Protein AF-0000000085140986 (afdb_homodimer)

Nearest PDB structures (foldseek):
  6hcd-assembly1_A  TM=8.328E-01  e=7.199E-10  Archaeoglobus fulgidus
  3hgm-assembly1_B  TM=7.100E-01  e=4.555E-07  Halomonas elongata
  4wy2-assembly1_A-2  TM=7.326E-01  e=7.296E-06  Proteus mirabilis HI4320
  1mjh-assembly1_B  TM=6.818E-01  e=3.365E-06  Methanocaldococcus jannaschii
  4r2j-assembly1_A-2  TM=7.025E-01  e=1.329E-04  Salmonella enterica subsp. enterica serovar Typhimurium str. LT2

Organism: Micrococcus luteus (strain ATCC 4698 / DSM 20030 / JCM 1464 / CCM 169 / CCUG 5858 / IAM 1056 / NBRC 3333 / NCIMB 9278 / NCTC 2665 / VKM Ac-2230) (NCBI:txid465515)

Radius of gyration: 28.51 Å; Cα contacts (8 Å, |Δi|>4): 558; chains: 2; bounding box: 56×103×116 Å

Foldseek 3Di:
DEEEEEAFPDLQSVQQVVVSLLVCVVVVHAYEYEQEAQADPCPDSGGDDPVRVVVVVVVVVPSPGHYYYYYYHHGDHPLVVVQVVCVVPVHQEYTYGWEQDDDPRDTDDDPSNVSNVVPHPHHYHYGYRDDPDDPPPPPSCPPVVPPVPPPDPPPPPDPPPPVPPPDDPDPPPPPVPD/DEEEEEAFPDLQSVQQVVVSLLVCVVVVHEYEYEQEAQADPCPDSGGDDPVRVVVVVVVVVPSPGHYYYYYYHHGDHSLVVVQVVCVVPVHQEYTYGWEQDDDPRDTDDDPSNVSNVVPHPHHYHYGYRDDPDDPPPPPSCPPVVPPVPPPPPPDPPDPPPPPPDPDPPDPDDPPPDD

pLDDT: mean 75.34, std 27.74, range [24.28, 98.88]

InterPro domains:
  IPR006016 UspA [PF00582] (2-128)
  IPR014729 Rossmann-like alpha/beta/alpha sandwich fold [G3DSA:3.40.50.620] (1-128)

Sequence (356 aa):
MTILVGYAPSKAADAALDTALDIARSTGERVVVVNAGPGGEHRTKSLVTEEQQRGVQSRLDASGVTAEFRQYARGRSTVEEMKDVAAELDPSIVVIGVRRRGGFGRFVMGSVSDELLQEIDQPVLCVKEYRQYGDHTPEAVSHVAETDPAAHGLPASEPMAERRRLTPVDPEDPTLERMTILVGYAPSKAADAALDTALDIARSTGERVVVVNAGPGGEHRTKSLVTEEQQRGVQSRLDASGVTAEFRQYARGRSTVEEMKDVAAELDPSIVVIGVRRRGGFGRFVMGSVSDELLQEIDQPVLCVKEYRQYGDHTPEAVSHVAETDPAAHGLPASEPMAERRRLTPVDPEDPTLER

Solvent-accessible surface area (backbone atoms only — not comparable to full-atom values): 20658 Å² total; per-residue (Å²): 108,34,38,34,33,54,40,43,77,44,68,18,21,50,41,18,51,54,51,52,51,55,49,23,67,49,62,70,27,31,39,40,37,37,26,41,28,43,28,70,98,54,59,45,89,37,55,66,48,74,69,52,46,51,53,52,50,52,51,43,68,71,62,80,45,61,60,48,83,45,78,45,63,79,60,42,51,41,59,58,51,50,49,50,51,41,67,72,63,59,34,69,33,37,30,30,42,30,41,74,46,67,95,79,70,34,41,46,77,48,74,63,60,49,51,41,61,23,66,48,77,51,29,38,33,42,21,46,34,71,71,79,66,82,85,68,65,73,76,64,82,68,71,62,73,79,68,72,72,73,67,79,70,70,76,79,75,74,80,79,77,76,76,76,76,78,77,80,84,81,82,70,84,71,70,91,67,129,109,34,34,34,32,54,39,43,78,46,68,16,21,48,42,18,49,52,49,52,51,54,49,23,66,50,62,70,27,32,38,41,35,38,27,41,28,42,28,69,97,54,58,43,88,37,56,66,48,73,67,52,45,50,54,52,49,51,52,41,69,71,63,78,45,60,60,49,83,47,76,46,62,78,60,42,52,40,56,60,51,50,47,50,50,41,67,73,63,59,34,72,34,36,30,31,43,30,42,74,45,69,97,81,71,35,41,46,77,47,74,62,60,47,49,39,60,24,66,46,77,52,28,37,32,42,21,46,33,71,71,78,63,82,85,69,65,73,76,64,84,67,71,62,73,77,70,72,70,74,67,78,71,68,77,80,76,74,81,78,77,78,75,76,75,77,75,80,80,81,85,70,87,69,80,81,72,133

Secondary structure (DSSP, 8-state):
-EEEEE--SSHHHHHHHHHHHHHHHHHT-EEEEEEE---GGG--TTSPPHHHHHHHHHHHHHTTS-EEEEEE-SS--HHHHHHHHHHHH--SEEEEEEEEETTTTEEE--HHHHHHHHH--S-EEEEEPP-SSS--------------TTS------------------------TT-/-EEEEE--SSHHHHHHHHHHHHHHHHHT-EEEEEEE---GGG--TTSPPHHHHHHHHHHHHHTTS-EEEEEE-SS--HHHHHHHHHHHH--SEEEEEEEEETTTTEEE--HHHHHHHHH--S-EEEEEPP-SSS--------------TTS---------------------------

Structure (mmCIF, N/CA/C/O backbone):
data_AF-0000000085140986-model_v1
#
loop_
_entity.id
_entity.type
_entity.pdbx_description
1 polymer 'Universal stress protein UspA-like protein'
#
loop_
_atom_site.group_PDB
_atom_site.id
_atom_site.type_symbol
_atom_site.label_atom_id
_atom_site.label_alt_id
_atom_site.label_comp_id
_atom_site.label_asym_id
_atom_site.label_entity_id
_atom_site.label_seq_id
_atom_site.pdbx_PDB_ins_code
_atom_site.Cartn_x
_atom_site.Cartn_y
_atom_site.Cartn_z
_atom_site.occupancy
_atom_site.B_iso_or_equiv
_atom_site.auth_seq_id
_atom_site.auth_comp_id
_atom_site.auth_asym_id
_atom_site.auth_atom_id
_atom_site.pdbx_PDB_model_num
ATOM 1 N N . MET A 1 1 ? -14.586 -4.281 -8.961 1 93.25 1 MET A N 1
ATOM 2 C CA . MET A 1 1 ? -13.148 -4.023 -8.922 1 93.25 1 MET A CA 1
ATOM 3 C C . MET A 1 1 ? -12.414 -5.16 -8.219 1 93.25 1 MET A C 1
ATOM 5 O O . MET A 1 1 ? -13.039 -6.07 -7.68 1 93.25 1 MET A O 1
ATOM 9 N N . THR A 1 2 ? -11.039 -5.25 -8.43 1 97.94 2 THR A N 1
ATOM 10 C CA . THR A 1 2 ? -10.266 -6.406 -7.992 1 97.94 2 THR A CA 1
ATOM 11 C C . THR A 1 2 ? -9.062 -5.973 -7.164 1 97.94 2 THR A C 1
ATOM 13 O O . THR A 1 2 ? -8.406 -4.98 -7.488 1 97.94 2 THR A O 1
ATOM 16 N N . ILE A 1 3 ? -8.797 -6.742 -6.09 1 98.56 3 ILE A N 1
ATOM 17 C CA . ILE A 1 3 ? -7.547 -6.668 -5.336 1 98.56 3 ILE A CA 1
ATOM 18 C C . ILE A 1 3 ? -6.652 -7.848 -5.707 1 98.56 3 ILE A C 1
ATOM 20 O O . ILE A 1 3 ? -7.094 -9 -5.703 1 98.56 3 ILE A O 1
ATOM 24 N N . LEU A 1 4 ? -5.398 -7.531 -6.066 1 98.88 4 LEU A N 1
ATOM 25 C CA . LEU A 1 4 ? -4.438 -8.562 -6.449 1 98.88 4 LEU A CA 1
ATOM 26 C C . LEU A 1 4 ? -3.436 -8.812 -5.328 1 98.88 4 LEU A C 1
ATOM 28 O O . LEU A 1 4 ? -2.818 -7.875 -4.82 1 98.88 4 LEU A O 1
ATOM 32 N N . VAL A 1 5 ? -3.275 -10.125 -4.969 1 98.81 5 VAL A N 1
ATOM 33 C CA . VAL A 1 5 ? -2.338 -10.492 -3.91 1 98.81 5 VAL A CA 1
ATOM 34 C C . VAL A 1 5 ? -1.217 -11.352 -4.484 1 98.81 5 VAL A C 1
ATOM 36 O O . VAL A 1 5 ? -1.478 -12.383 -5.109 1 98.81 5 VAL A O 1
ATOM 39 N N . GLY A 1 6 ? 0.077 -10.828 -4.32 1 98.12 6 GLY A N 1
ATOM 40 C CA . GLY A 1 6 ? 1.212 -11.719 -4.516 1 98.12 6 GLY A CA 1
ATOM 41 C C . GLY A 1 6 ? 1.476 -12.617 -3.324 1 98.12 6 GLY A C 1
ATOM 42 O O . GLY A 1 6 ? 1.685 -12.141 -2.209 1 98.12 6 GLY A O 1
ATOM 43 N N . TYR A 1 7 ? 1.56 -14 -3.619 1 97.31 7 TYR A N 1
ATOM 44 C CA . TYR A 1 7 ? 1.593 -14.922 -2.494 1 97.31 7 TYR A CA 1
ATOM 45 C C . TYR A 1 7 ? 2.734 -15.922 -2.641 1 97.31 7 TYR A C 1
ATOM 47 O O . TYR A 1 7 ? 2.912 -16.516 -3.705 1 97.31 7 TYR A O 1
ATOM 55 N N . ALA A 1 8 ? 3.512 -16.031 -1.609 1 94.12 8 ALA A N 1
ATOM 56 C CA . ALA A 1 8 ? 4.492 -17.094 -1.391 1 94.12 8 ALA A CA 1
ATOM 57 C C . ALA A 1 8 ? 4.246 -17.797 -0.06 1 94.12 8 ALA A C 1
ATOM 59 O O . ALA A 1 8 ? 3.484 -17.312 0.779 1 94.12 8 ALA A O 1
ATOM 60 N N . PRO A 1 9 ? 4.781 -18.984 0.069 1 93.5 9 PRO A N 1
ATOM 61 C CA . PRO A 1 9 ? 4.594 -19.672 1.35 1 93.5 9 PRO A CA 1
ATOM 62 C C . PRO A 1 9 ? 5.406 -19.047 2.48 1 93.5 9 PRO A C 1
ATOM 64 O O . PRO A 1 9 ? 6.457 -19.562 2.855 1 93.5 9 PRO A O 1
ATOM 67 N N . SER A 1 10 ? 4.961 -17.922 3.006 1 91.44 10 SER A N 1
ATOM 68 C CA . SER A 1 10 ? 5.641 -17.172 4.062 1 91.44 10 SER A CA 1
ATOM 69 C C . SER A 1 10 ? 4.641 -16.5 4.996 1 91.44 10 SER A C 1
ATOM 71 O O . SER A 1 10 ? 3.479 -16.297 4.629 1 91.44 10 SER A O 1
ATOM 73 N N . LYS A 1 11 ? 5.082 -16.172 6.191 1 92.5 11 LYS A N 1
ATOM 74 C CA . LYS A 1 11 ? 4.254 -15.453 7.156 1 92.5 11 LYS A CA 1
ATOM 75 C C . LYS A 1 11 ? 3.904 -14.055 6.652 1 92.5 11 LYS A C 1
ATOM 77 O O . LYS A 1 11 ? 2.811 -13.547 6.914 1 92.5 11 LYS A O 1
ATOM 82 N N . ALA A 1 12 ? 4.801 -13.438 5.969 1 93.88 12 ALA A N 1
ATOM 83 C CA . ALA A 1 12 ? 4.539 -12.117 5.398 1 93.88 12 ALA A CA 1
ATOM 84 C C . ALA A 1 12 ? 3.42 -12.188 4.359 1 93.88 12 ALA A C 1
ATOM 86 O O . ALA A 1 12 ? 2.551 -11.312 4.32 1 93.88 12 ALA A O 1
ATOM 87 N N . ALA A 1 13 ? 3.406 -13.227 3.545 1 95.75 13 ALA A N 1
ATOM 88 C CA . ALA A 1 13 ? 2.361 -13.398 2.539 1 95.75 13 ALA A CA 1
ATOM 89 C C . ALA A 1 13 ? 1.017 -13.703 3.193 1 95.75 13 ALA A C 1
ATOM 91 O O . ALA A 1 13 ? -0.032 -13.281 2.703 1 95.75 13 ALA A O 1
ATOM 92 N N . ASP A 1 14 ? 1.087 -14.422 4.293 1 96.19 14 ASP A N 1
ATOM 93 C CA . ASP A 1 14 ? -0.138 -14.672 5.047 1 96.19 14 ASP A CA 1
ATOM 94 C C . ASP A 1 14 ? -0.746 -13.367 5.559 1 96.19 14 ASP A C 1
ATOM 96 O O . ASP A 1 14 ? -1.956 -13.156 5.449 1 96.19 14 ASP A O 1
ATOM 100 N N . ALA A 1 15 ? 0.03 -12.508 6.082 1 96.06 15 ALA A N 1
ATOM 101 C CA . ALA A 1 15 ? -0.434 -11.211 6.551 1 96.06 15 ALA A CA 1
ATOM 102 C C . ALA A 1 15 ? -1.004 -10.383 5.402 1 96.06 15 ALA A C 1
ATOM 104 O O . ALA A 1 15 ? -2.033 -9.719 5.559 1 96.06 15 ALA A O 1
ATOM 105 N N . ALA A 1 16 ? -0.325 -10.453 4.285 1 97.75 16 ALA A N 1
ATOM 106 C CA . ALA A 1 16 ? -0.803 -9.742 3.105 1 97.75 16 ALA A CA 1
ATOM 107 C C . ALA A 1 16 ? -2.182 -10.242 2.682 1 97.75 16 ALA A C 1
ATOM 109 O O . ALA A 1 16 ? -3.072 -9.438 2.383 1 97.75 16 ALA A O 1
ATOM 110 N N . LEU A 1 17 ? -2.32 -11.523 2.688 1 98.19 17 LEU A N 1
ATOM 111 C CA . LEU A 1 17 ? -3.604 -12.102 2.307 1 98.19 17 LEU A CA 1
ATOM 112 C C . LEU A 1 17 ? -4.699 -11.672 3.277 1 98.19 17 LEU A C 1
ATOM 114 O O . LEU A 1 17 ? -5.777 -11.25 2.855 1 98.19 17 LEU A O 1
ATOM 118 N N . ASP A 1 18 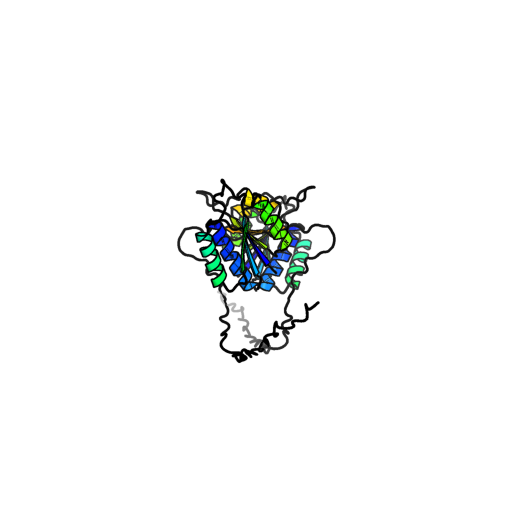? -4.453 -11.727 4.516 1 96.94 18 ASP A N 1
ATOM 119 C CA . ASP A 1 18 ? -5.434 -11.328 5.52 1 96.94 18 ASP A CA 1
ATOM 120 C C . ASP A 1 18 ? -5.832 -9.859 5.348 1 96.94 18 ASP A C 1
ATOM 122 O O . ASP A 1 18 ? -7.016 -9.523 5.395 1 96.94 18 ASP A O 1
ATOM 126 N N . THR A 1 19 ? -4.898 -9.062 5.113 1 96.94 19 THR A N 1
ATOM 127 C CA . THR A 1 19 ? -5.145 -7.637 4.922 1 96.94 19 THR A CA 1
ATOM 128 C C . THR A 1 19 ? -5.977 -7.395 3.668 1 96.94 19 THR A C 1
ATOM 130 O O . THR A 1 19 ? -6.926 -6.609 3.688 1 96.94 19 THR A O 1
ATOM 133 N N . ALA A 1 20 ? -5.629 -8.086 2.607 1 98.12 20 ALA A N 1
ATOM 134 C CA . ALA A 1 20 ? -6.375 -7.953 1.36 1 98.12 20 ALA A CA 1
ATOM 135 C C . ALA A 1 20 ? -7.836 -8.359 1.549 1 98.12 20 ALA A C 1
ATOM 137 O O . ALA A 1 20 ? -8.742 -7.691 1.055 1 98.12 20 ALA A O 1
ATOM 138 N N . LEU A 1 21 ? -8.055 -9.383 2.273 1 97.56 21 LEU A N 1
ATOM 139 C CA . LEU A 1 21 ? -9.414 -9.867 2.516 1 97.56 21 LEU A CA 1
ATOM 140 C C . LEU A 1 21 ? -10.195 -8.875 3.373 1 97.56 21 LEU A C 1
ATOM 142 O O . LEU A 1 21 ? -11.383 -8.648 3.137 1 97.56 21 LEU A O 1
ATOM 146 N N . ASP A 1 22 ? -9.602 -8.281 4.316 1 94.75 22 ASP A N 1
ATOM 147 C CA . ASP A 1 22 ? -10.25 -7.273 5.148 1 94.75 22 ASP A CA 1
ATOM 148 C C . ASP A 1 22 ? -10.664 -6.062 4.32 1 94.75 22 ASP A C 1
ATOM 150 O O . ASP A 1 22 ? -11.789 -5.566 4.457 1 94.75 22 ASP A O 1
ATOM 154 N N . ILE A 1 23 ? -9.781 -5.676 3.496 1 94.94 23 ILE A N 1
ATOM 155 C CA . ILE A 1 23 ? -10.086 -4.539 2.633 1 94.94 23 ILE A CA 1
ATOM 156 C C . ILE A 1 23 ? -11.234 -4.902 1.694 1 94.94 23 ILE A C 1
ATOM 158 O O . ILE A 1 23 ? -12.188 -4.133 1.54 1 94.94 23 ILE A O 1
ATOM 162 N N . ALA A 1 24 ? -11.156 -6.051 1.156 1 96.81 24 ALA A N 1
ATOM 163 C CA . ALA A 1 24 ? -12.164 -6.492 0.203 1 96.81 24 ALA A CA 1
ATOM 164 C C . ALA A 1 24 ? -13.547 -6.555 0.855 1 96.81 24 ALA A C 1
ATOM 166 O O . ALA A 1 24 ? -14.555 -6.211 0.231 1 96.81 24 ALA A O 1
ATOM 167 N N . ARG A 1 25 ? -13.57 -6.969 2.049 1 95.44 25 ARG A N 1
ATOM 168 C CA . ARG A 1 25 ? -14.844 -7.027 2.768 1 95.44 25 ARG A CA 1
ATOM 169 C C . ARG A 1 25 ? -15.453 -5.637 2.912 1 95.44 25 ARG A C 1
ATOM 171 O O . ARG A 1 25 ? -16.672 -5.477 2.801 1 95.44 25 ARG A O 1
ATOM 178 N N . SER A 1 26 ? -14.656 -4.688 3.113 1 92 26 SER A N 1
ATOM 179 C CA . SER A 1 26 ? -15.125 -3.322 3.316 1 92 26 SER A CA 1
ATOM 180 C C . SER A 1 26 ? -15.469 -2.652 1.991 1 92 26 SER A C 1
ATOM 182 O O . SER A 1 26 ? -16.375 -1.827 1.927 1 92 26 SER A O 1
ATOM 184 N N . THR A 1 27 ? -14.758 -3.062 0.937 1 93.44 27 THR A N 1
ATOM 185 C CA . THR A 1 27 ? -14.914 -2.354 -0.328 1 93.44 27 THR A CA 1
ATOM 186 C C . THR A 1 27 ? -15.852 -3.117 -1.262 1 93.44 27 THR A C 1
ATOM 188 O O . THR A 1 27 ? -16.312 -2.572 -2.264 1 93.44 27 THR A O 1
ATOM 191 N N . GLY A 1 28 ? -16.062 -4.383 -1.033 1 94.81 28 GLY A N 1
ATOM 192 C CA . GLY A 1 28 ? -16.875 -5.227 -1.895 1 94.81 28 GLY A CA 1
ATOM 193 C C . GLY A 1 28 ? -16.125 -5.715 -3.123 1 94.81 28 GLY A C 1
ATOM 194 O O . GLY A 1 28 ? -16.75 -6.164 -4.09 1 94.81 28 GLY A O 1
ATOM 195 N N . GLU A 1 29 ? -14.852 -5.633 -3.078 1 97.06 29 GLU A N 1
ATOM 196 C CA . GLU A 1 29 ? -14.039 -6.02 -4.227 1 97.06 29 GLU A CA 1
ATOM 197 C C . GLU A 1 29 ? -13.719 -7.512 -4.195 1 97.06 29 GLU A C 1
ATOM 199 O O . GLU A 1 29 ? -13.766 -8.141 -3.137 1 97.06 29 GLU A O 1
ATOM 204 N N . ARG A 1 30 ? -13.469 -8.055 -5.328 1 98.38 30 ARG A N 1
ATOM 205 C CA . ARG A 1 30 ? -12.984 -9.43 -5.398 1 98.38 30 ARG A CA 1
ATOM 206 C C . ARG A 1 30 ? -11.477 -9.5 -5.172 1 98.38 30 ARG A C 1
ATOM 208 O O . ARG A 1 30 ? -10.773 -8.5 -5.348 1 98.38 30 ARG A O 1
ATOM 215 N N . VAL A 1 31 ? -11.031 -10.75 -4.805 1 98.75 31 VAL A N 1
ATOM 216 C CA . VAL A 1 31 ? -9.609 -10.938 -4.527 1 98.75 31 VAL A CA 1
ATOM 217 C C . VAL A 1 31 ? -9.039 -12.023 -5.434 1 98.75 31 VAL A C 1
ATOM 219 O O . VAL A 1 31 ? -9.633 -13.102 -5.566 1 98.75 31 VAL A O 1
ATOM 222 N N . VAL A 1 32 ? -7.934 -11.742 -6.086 1 98.88 32 VAL A N 1
ATOM 223 C CA . VAL A 1 32 ? -7.18 -12.742 -6.84 1 98.88 32 VAL A CA 1
ATOM 224 C C . VAL A 1 32 ? -5.809 -12.945 -6.195 1 98.88 32 VAL A C 1
ATOM 226 O O . VAL A 1 32 ? -5.031 -12 -6.059 1 98.88 32 VAL A O 1
ATOM 229 N N . VAL A 1 33 ? -5.57 -14.18 -5.82 1 98.81 33 VAL A N 1
ATOM 230 C CA . VAL A 1 33 ? -4.305 -14.57 -5.207 1 98.81 33 VAL A CA 1
ATOM 231 C C . VAL A 1 33 ? -3.424 -15.266 -6.238 1 98.81 33 VAL A C 1
ATOM 233 O O . VAL A 1 33 ? -3.832 -16.266 -6.84 1 98.81 33 VAL A O 1
ATOM 236 N N . VAL A 1 34 ? -2.172 -14.734 -6.398 1 98.44 34 VAL A N 1
ATOM 237 C CA . VAL A 1 34 ? -1.285 -15.289 -7.418 1 98.44 34 VAL A CA 1
ATOM 238 C C . VAL A 1 34 ? -0.016 -15.828 -6.758 1 98.44 34 VAL A C 1
ATOM 240 O O . VAL A 1 34 ? 0.633 -15.125 -5.98 1 98.44 34 VAL A O 1
ATOM 243 N N . ASN A 1 35 ? 0.292 -17.047 -6.992 1 97.56 35 ASN A N 1
ATOM 244 C CA . ASN A 1 35 ? 1.574 -17.688 -6.719 1 97.56 35 ASN A CA 1
ATOM 245 C C . ASN A 1 35 ? 2.312 -18.031 -8.008 1 97.56 35 ASN A C 1
ATOM 247 O O . ASN A 1 35 ? 1.808 -18.797 -8.828 1 97.56 35 ASN A O 1
ATOM 251 N N . ALA A 1 36 ? 3.531 -17.344 -8.133 1 95 36 ALA A N 1
ATOM 252 C CA . ALA A 1 36 ? 4.246 -17.516 -9.398 1 95 36 ALA A CA 1
ATOM 253 C C . ALA A 1 36 ? 5.742 -17.719 -9.156 1 95 36 ALA A C 1
ATOM 255 O O . ALA A 1 36 ? 6.301 -17.141 -8.219 1 95 36 ALA A O 1
ATOM 256 N N . GLY A 1 37 ? 6.418 -18.516 -10.055 1 88.31 37 GLY A N 1
ATOM 257 C CA . GLY A 1 37 ? 7.848 -18.781 -10.062 1 88.31 37 GLY A CA 1
ATOM 258 C C . GLY A 1 37 ? 8.305 -19.594 -11.258 1 88.31 37 GLY A C 1
ATOM 259 O O . GLY A 1 37 ? 7.477 -20.078 -12.039 1 88.31 37 GLY A O 1
ATOM 260 N N . PRO A 1 38 ? 9.664 -19.562 -11.648 1 79.5 38 PRO A N 1
ATOM 261 C CA . PRO A 1 38 ? 10.195 -20.234 -12.836 1 79.5 38 PRO A CA 1
ATOM 262 C C . PRO A 1 38 ? 9.867 -21.734 -12.867 1 79.5 38 PRO A C 1
ATOM 264 O O . PRO A 1 38 ? 9.867 -22.344 -13.938 1 79.5 38 PRO A O 1
ATOM 267 N N . GLY A 1 39 ? 9.312 -22.312 -12.016 1 68.75 39 GLY A N 1
ATOM 268 C CA . GLY A 1 39 ? 9.008 -23.734 -12.031 1 68.75 39 GLY A CA 1
ATOM 269 C C . GLY A 1 39 ? 10.242 -24.609 -12.164 1 68.75 39 GLY A C 1
ATOM 270 O O . GLY A 1 39 ? 11.367 -24.141 -12 1 68.75 39 GLY A O 1
ATOM 271 N N . GLY A 1 40 ? 10.055 -26.031 -12.484 1 63.84 40 GLY A N 1
ATOM 272 C CA . GLY A 1 40 ? 11.078 -27.031 -12.75 1 63.84 40 GLY A CA 1
ATOM 273 C C . GLY A 1 40 ? 11.781 -27.516 -11.5 1 63.84 40 GLY A C 1
ATOM 274 O O . GLY A 1 40 ? 11.211 -27.5 -10.406 1 63.84 40 GLY A O 1
ATOM 275 N N . GLU A 1 41 ? 13.008 -28.078 -11.938 1 57.84 41 GLU A N 1
ATOM 276 C CA . GLU A 1 41 ? 13.836 -28.656 -10.891 1 57.84 41 GLU A CA 1
ATOM 277 C C . GLU A 1 41 ? 14.133 -27.641 -9.789 1 57.84 41 GLU A C 1
ATOM 279 O O . GLU A 1 41 ? 14.484 -28.016 -8.672 1 57.84 41 GLU A O 1
ATOM 284 N N . HIS A 1 42 ? 13.914 -26.5 -10.203 1 54.75 42 HIS A N 1
ATOM 285 C CA . HIS A 1 42 ? 14.141 -25.422 -9.242 1 54.75 42 HIS A CA 1
ATOM 286 C C . HIS A 1 42 ? 12.844 -24.984 -8.586 1 54.75 42 HIS A C 1
ATOM 288 O O . HIS A 1 42 ? 12.57 -23.797 -8.461 1 54.75 42 HIS A O 1
ATOM 294 N N . ARG A 1 43 ? 11.867 -25.844 -8.672 1 56.94 43 ARG A N 1
ATOM 295 C CA . ARG A 1 43 ? 10.727 -25.516 -7.824 1 56.94 43 ARG A CA 1
ATOM 296 C C . ARG A 1 43 ? 11.18 -24.766 -6.574 1 56.94 43 ARG A C 1
ATOM 298 O O . ARG A 1 43 ? 11.836 -25.344 -5.703 1 56.94 43 ARG A O 1
ATOM 305 N N . THR A 1 44 ? 11.344 -23.516 -6.816 1 61.38 44 THR A N 1
ATOM 306 C CA . THR A 1 44 ? 11.875 -22.594 -5.82 1 61.38 44 THR A CA 1
ATOM 307 C C . THR A 1 44 ? 10.953 -22.5 -4.609 1 61.38 44 THR A C 1
ATOM 309 O O . THR A 1 44 ? 9.797 -22.922 -4.672 1 61.38 44 THR A O 1
ATOM 312 N N . LYS A 1 45 ? 11.555 -22.391 -3.486 1 73.44 45 LYS A N 1
ATOM 313 C CA . LYS A 1 45 ? 10.953 -22.109 -2.186 1 73.44 45 LYS A CA 1
ATOM 314 C C . LYS A 1 45 ? 9.828 -21.078 -2.307 1 73.44 45 LYS A C 1
ATOM 316 O O . LYS A 1 45 ? 9.102 -20.844 -1.346 1 73.44 45 LYS A O 1
ATOM 321 N N . SER A 1 46 ? 9.547 -20.844 -3.662 1 82.88 46 SER A N 1
ATOM 322 C CA . SER A 1 46 ? 8.57 -19.766 -3.836 1 82.88 46 SER A CA 1
ATOM 323 C C . SER A 1 46 ? 7.207 -20.312 -4.238 1 82.88 46 SER A C 1
ATOM 325 O O . SER A 1 46 ? 6.195 -19.625 -4.145 1 82.88 46 SER A O 1
ATOM 327 N N . LEU A 1 47 ? 7.141 -21.594 -4.668 1 90.69 47 LEU A N 1
ATOM 328 C CA . LEU A 1 47 ? 5.863 -22.156 -5.098 1 90.69 47 LEU A CA 1
ATOM 329 C C . LEU A 1 47 ? 5.172 -22.875 -3.945 1 90.69 47 LEU A C 1
ATOM 331 O O . LEU A 1 47 ? 5.82 -23.609 -3.188 1 90.69 47 LEU A O 1
ATOM 335 N N . VAL A 1 48 ? 3.881 -22.688 -3.963 1 92.94 48 VAL A N 1
ATOM 336 C CA . VAL A 1 48 ? 3.078 -23.328 -2.934 1 92.94 48 VAL A CA 1
ATOM 337 C C . VAL A 1 48 ? 2.859 -24.797 -3.301 1 92.94 48 VAL A C 1
ATOM 339 O O . VAL A 1 48 ? 2.641 -25.125 -4.469 1 92.94 48 VAL A O 1
ATOM 342 N N . THR A 1 49 ? 2.904 -25.688 -2.277 1 92.38 49 THR A N 1
ATOM 343 C CA . THR A 1 49 ? 2.561 -27.094 -2.463 1 92.38 49 THR A CA 1
ATOM 344 C C . THR A 1 49 ? 1.047 -27.281 -2.553 1 92.38 49 THR A C 1
ATOM 346 O O . THR A 1 49 ? 0.289 -26.344 -2.275 1 92.38 49 THR A O 1
ATOM 349 N N . GLU A 1 50 ? 0.712 -28.531 -2.939 1 92.94 50 GLU A N 1
ATOM 350 C CA . GLU A 1 50 ? -0.715 -28.828 -2.99 1 92.94 50 GLU A CA 1
ATOM 351 C C . GLU A 1 50 ? -1.367 -28.641 -1.623 1 92.94 50 GLU A C 1
ATOM 353 O O . GLU A 1 50 ? -2.482 -28.125 -1.525 1 92.94 50 GLU A O 1
ATOM 358 N N . GLU A 1 51 ? -0.661 -29.078 -0.619 1 94.31 51 GLU A N 1
ATOM 359 C CA . GLU A 1 51 ? -1.171 -28.938 0.742 1 94.31 51 GLU A CA 1
ATOM 360 C C . GLU A 1 51 ? -1.304 -27.469 1.133 1 94.31 51 GLU A C 1
ATOM 362 O O . GLU A 1 51 ? -2.309 -27.062 1.722 1 94.31 51 GLU A O 1
ATOM 367 N N . GLN A 1 52 ? -0.365 -26.734 0.795 1 94.69 52 GLN A N 1
ATOM 368 C CA . GLN A 1 52 ? -0.393 -25.312 1.092 1 94.69 52 GLN A CA 1
ATOM 369 C C . GLN A 1 52 ? -1.496 -24.609 0.306 1 94.69 52 GLN A C 1
ATOM 371 O O . GLN A 1 52 ? -2.164 -23.719 0.829 1 94.69 52 GLN A O 1
ATOM 376 N N . GLN A 1 53 ? -1.655 -25.031 -0.898 1 96.12 53 GLN A N 1
ATOM 377 C CA . GLN A 1 53 ? -2.717 -24.453 -1.722 1 96.12 53 GLN A CA 1
ATOM 378 C C . GLN A 1 53 ? -4.09 -24.719 -1.112 1 96.12 53 GLN A C 1
ATOM 380 O O . GLN A 1 53 ? -4.957 -23.844 -1.105 1 96.12 53 GLN A O 1
ATOM 385 N N . ARG A 1 54 ? -4.273 -25.922 -0.611 1 96.38 54 ARG A N 1
ATOM 386 C CA . ARG A 1 54 ? -5.535 -26.266 0.036 1 96.38 54 ARG A CA 1
ATOM 387 C C . ARG A 1 54 ? -5.785 -25.391 1.254 1 96.38 54 ARG A C 1
ATOM 389 O O . ARG A 1 54 ? -6.918 -24.969 1.504 1 96.38 54 ARG A O 1
ATOM 396 N N . GLY A 1 55 ? -4.727 -25.109 1.98 1 96.56 55 GLY A N 1
ATOM 397 C CA . GLY A 1 55 ? -4.832 -24.203 3.115 1 96.56 55 GLY A CA 1
ATOM 398 C C . GLY A 1 55 ? -5.25 -22.812 2.723 1 96.56 55 GLY A C 1
ATOM 399 O O . GLY A 1 55 ? -6.129 -22.219 3.355 1 96.56 55 GLY A O 1
ATOM 400 N N . VAL A 1 56 ? -4.707 -22.281 1.667 1 97.44 56 VAL A N 1
ATOM 401 C CA . VAL A 1 56 ? -5.059 -20.953 1.164 1 97.44 56 VAL A CA 1
ATOM 402 C C . VAL A 1 56 ? -6.5 -20.953 0.667 1 97.44 56 VAL A C 1
ATOM 404 O O . VAL A 1 56 ? -7.27 -20.047 0.977 1 97.44 56 VAL A O 1
ATOM 407 N N . GLN A 1 57 ? -6.859 -22 -0.059 1 97.19 57 GLN A N 1
ATOM 408 C CA . GLN A 1 57 ? -8.219 -22.109 -0.585 1 97.19 57 GLN A CA 1
ATOM 409 C C . GLN A 1 57 ? -9.242 -22.141 0.544 1 97.19 57 GLN A C 1
ATOM 411 O O . GLN A 1 57 ? -10.305 -21.516 0.447 1 97.19 57 GLN A O 1
ATOM 416 N N . SER A 1 58 ? -8.953 -22.844 1.551 1 96.94 58 SER A N 1
ATOM 417 C CA . SER A 1 58 ? -9.852 -22.906 2.703 1 96.94 58 SER A CA 1
ATOM 418 C C . SER A 1 58 ? -10.055 -21.531 3.322 1 96.94 58 SER A C 1
ATOM 420 O O . SER A 1 58 ? -11.172 -21.172 3.697 1 96.94 58 SER A O 1
ATOM 422 N N . ARG A 1 59 ? -9.047 -20.766 3.422 1 96.31 59 ARG A N 1
ATOM 423 C CA . ARG A 1 59 ? -9.117 -19.391 3.934 1 96.31 59 ARG A CA 1
ATOM 424 C C . ARG A 1 59 ? -9.984 -18.516 3.039 1 96.31 59 ARG A C 1
ATOM 426 O O . ARG A 1 59 ? -10.797 -17.734 3.533 1 96.31 59 ARG A O 1
ATOM 433 N N . LEU A 1 60 ? -9.789 -18.656 1.775 1 97.88 60 LEU A N 1
ATOM 434 C CA . LEU A 1 60 ? -10.57 -17.875 0.818 1 97.88 60 LEU A CA 1
ATOM 435 C C . LEU A 1 60 ? -12.047 -18.234 0.912 1 97.88 60 LEU A C 1
ATOM 437 O O . LEU A 1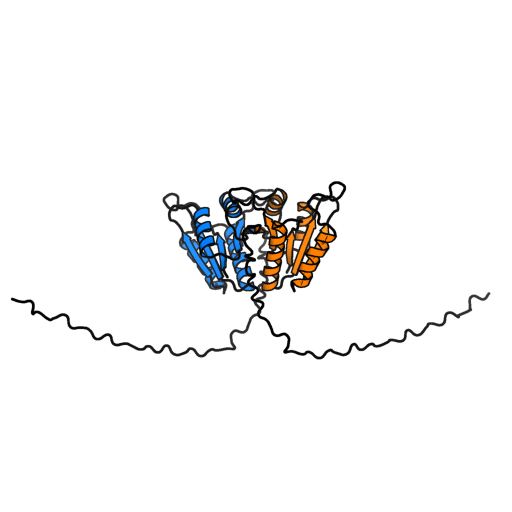 60 ? -12.906 -17.344 0.951 1 97.88 60 LEU A O 1
ATOM 441 N N . ASP A 1 61 ? -12.352 -19.516 1.056 1 96.56 61 ASP A N 1
ATOM 442 C CA . ASP A 1 61 ? -13.727 -20 1.126 1 96.56 61 ASP A CA 1
ATOM 443 C C . ASP A 1 61 ? -14.414 -19.516 2.4 1 96.56 61 ASP A C 1
ATOM 445 O O . ASP A 1 61 ? -15.609 -19.203 2.389 1 96.56 61 ASP A O 1
ATOM 449 N N . ALA A 1 62 ? -13.68 -19.344 3.408 1 96.62 62 ALA A N 1
ATOM 450 C CA . ALA A 1 62 ? -14.219 -18.969 4.715 1 96.62 62 ALA A CA 1
ATOM 451 C C . ALA A 1 62 ? -14.352 -17.453 4.844 1 96.62 62 ALA A C 1
ATOM 453 O O . ALA A 1 62 ? -15 -16.969 5.77 1 96.62 62 ALA A O 1
ATOM 454 N N . SER A 1 63 ? -13.867 -16.688 3.906 1 95.81 63 SER A N 1
ATOM 455 C CA . SER A 1 63 ? -13.719 -15.242 4.07 1 95.81 63 SER A CA 1
ATOM 456 C C . SER A 1 63 ? -15.016 -14.508 3.738 1 95.81 63 SER A C 1
ATOM 458 O O . SER A 1 63 ? -15.203 -13.359 4.125 1 95.81 63 SER A O 1
ATOM 460 N N . GLY A 1 64 ? -15.875 -15.094 2.943 1 95.94 64 GLY A N 1
ATOM 461 C CA . GLY A 1 64 ? -17.062 -14.414 2.451 1 95.94 64 GLY A CA 1
ATOM 462 C C . GLY A 1 64 ? -16.781 -13.469 1.298 1 95.94 64 GLY A C 1
ATOM 463 O O . GLY A 1 64 ? -17.672 -12.75 0.844 1 95.94 64 GLY A O 1
ATOM 464 N N . VAL A 1 65 ? -15.602 -13.422 0.854 1 97.44 65 VAL A N 1
ATOM 465 C CA . VAL A 1 65 ? -15.172 -12.586 -0.262 1 97.44 65 VAL A CA 1
ATOM 466 C C . VAL A 1 65 ? -15.094 -13.43 -1.535 1 97.44 65 VAL A C 1
ATOM 468 O O . VAL A 1 65 ? -14.648 -14.578 -1.503 1 97.44 65 VAL A O 1
ATOM 471 N N . THR A 1 66 ? -15.633 -12.867 -2.629 1 98.25 66 THR A N 1
ATOM 472 C CA . THR A 1 66 ? -15.359 -13.516 -3.904 1 98.25 66 THR A CA 1
ATOM 473 C C . THR A 1 66 ? -13.859 -13.531 -4.195 1 98.25 66 THR A C 1
ATOM 475 O O . THR A 1 66 ? -13.25 -12.469 -4.359 1 98.25 66 THR A O 1
ATOM 478 N N . ALA A 1 67 ? -13.312 -14.766 -4.203 1 98.5 67 ALA A N 1
ATOM 479 C CA . ALA A 1 67 ? -11.859 -14.844 -4.332 1 98.5 67 ALA A CA 1
ATOM 480 C C . ALA A 1 67 ? -11.445 -16.031 -5.199 1 98.5 67 ALA A C 1
ATOM 482 O O . ALA A 1 67 ? -12.195 -17 -5.34 1 98.5 67 ALA A O 1
ATOM 483 N N . GLU A 1 68 ? -10.281 -15.93 -5.793 1 97.81 68 GLU A N 1
ATOM 484 C CA . GLU A 1 68 ? -9.703 -17.016 -6.582 1 97.81 68 GLU A CA 1
ATOM 485 C C . GLU A 1 68 ? -8.195 -17.094 -6.375 1 97.81 68 GLU A C 1
ATOM 487 O O . GLU A 1 68 ? -7.547 -16.109 -6.043 1 97.81 68 GLU A O 1
ATOM 492 N N . PHE A 1 69 ? -7.73 -18.391 -6.523 1 98.19 69 PHE A N 1
ATOM 493 C CA . PHE A 1 69 ? -6.301 -18.672 -6.449 1 98.19 69 PHE A CA 1
ATOM 494 C C . PHE A 1 69 ? -5.766 -19.125 -7.809 1 98.19 69 PHE A C 1
ATOM 496 O O . PHE A 1 69 ? -6.344 -20 -8.453 1 98.19 69 PHE A O 1
ATOM 503 N N . ARG A 1 70 ? -4.621 -18.391 -8.227 1 97.69 70 ARG A N 1
ATOM 504 C CA . ARG A 1 70 ? -3.936 -18.75 -9.469 1 97.69 70 ARG A CA 1
ATOM 505 C C . ARG A 1 70 ? -2.471 -19.078 -9.203 1 97.69 70 ARG A C 1
ATOM 507 O O . ARG A 1 70 ? -1.768 -18.328 -8.523 1 97.69 70 ARG A O 1
ATOM 514 N N . GLN A 1 71 ? -2.031 -20.234 -9.75 1 96.12 71 GLN A N 1
ATOM 515 C CA . GLN A 1 71 ? -0.613 -20.578 -9.68 1 96.12 71 GLN A CA 1
ATOM 516 C C . GLN A 1 71 ? 0.003 -20.641 -11.078 1 96.12 71 GLN A C 1
ATOM 518 O O . GLN A 1 71 ? -0.565 -21.25 -11.984 1 96.12 71 GLN A O 1
ATOM 523 N N . TYR A 1 72 ? 1.178 -20.016 -11.234 1 94 72 TYR A N 1
ATOM 524 C CA . TYR A 1 72 ? 1.929 -20.031 -12.484 1 94 72 TYR A CA 1
ATOM 525 C C . TYR A 1 72 ? 3.326 -20.594 -12.273 1 94 72 TYR A C 1
ATOM 527 O O . TYR A 1 72 ? 4.137 -20.016 -11.547 1 94 72 TYR A O 1
ATOM 535 N N . ALA A 1 73 ? 3.578 -21.719 -12.891 1 90 73 ALA A N 1
ATOM 536 C CA . ALA A 1 73 ? 4.887 -22.375 -12.883 1 90 73 ALA A CA 1
ATOM 537 C C . ALA A 1 73 ? 5.336 -22.719 -14.297 1 90 73 ALA A C 1
ATOM 539 O O . ALA A 1 73 ? 5.527 -23.891 -14.625 1 90 73 ALA A O 1
ATOM 540 N N . ARG A 1 74 ? 5.539 -21.734 -15.086 1 87.25 74 ARG A N 1
ATOM 541 C CA . ARG A 1 74 ? 5.77 -21.984 -16.516 1 87.25 74 ARG A CA 1
ATOM 542 C C . ARG A 1 74 ? 7.086 -21.375 -16.969 1 87.25 74 ARG A C 1
ATOM 544 O O . ARG A 1 74 ? 7.195 -20.891 -18.094 1 87.25 74 ARG A O 1
ATOM 551 N N . GLY A 1 75 ? 8.039 -21.25 -16.109 1 87.19 75 GLY A N 1
ATOM 552 C CA . GLY A 1 75 ? 9.398 -20.875 -16.469 1 87.19 75 GLY A CA 1
ATOM 553 C C . GLY A 1 75 ? 9.625 -19.375 -16.453 1 87.19 75 GLY A C 1
ATOM 554 O O . GLY A 1 75 ? 10.734 -18.906 -16.719 1 87.19 75 GLY A O 1
ATOM 555 N N . ARG A 1 76 ? 8.633 -18.562 -16.094 1 90.06 76 ARG A N 1
ATOM 556 C CA . ARG A 1 76 ? 8.766 -17.125 -16.016 1 90.06 76 ARG A CA 1
ATOM 557 C C . ARG A 1 76 ? 9.016 -16.656 -14.586 1 90.06 76 ARG A C 1
ATOM 559 O O . ARG A 1 76 ? 8.734 -17.391 -13.641 1 90.06 76 ARG A O 1
ATOM 566 N N . SER A 1 77 ? 9.633 -15.422 -14.516 1 90.94 77 SER A N 1
ATOM 567 C CA . SER A 1 77 ? 9.883 -14.883 -13.18 1 90.94 77 SER A CA 1
ATOM 568 C C . SER A 1 77 ? 8.586 -14.477 -12.492 1 90.94 77 SER A C 1
ATOM 570 O O . SER A 1 77 ? 7.57 -14.258 -13.148 1 90.94 77 SER A O 1
ATOM 572 N N . THR A 1 78 ? 8.641 -14.391 -11.234 1 93.69 78 THR A N 1
ATOM 573 C CA . THR A 1 78 ? 7.508 -13.922 -10.438 1 93.69 78 THR A CA 1
ATOM 574 C C . THR A 1 78 ? 7.055 -12.539 -10.891 1 93.69 78 THR A C 1
ATOM 576 O O . THR A 1 78 ? 5.859 -12.297 -11.062 1 93.69 78 THR A O 1
ATOM 579 N N . VAL A 1 79 ? 7.973 -11.672 -11.156 1 94.56 79 VAL A N 1
ATOM 580 C CA . VAL A 1 79 ? 7.672 -10.289 -11.508 1 94.56 79 VAL A CA 1
ATOM 581 C C . VAL A 1 79 ? 6.98 -10.242 -12.867 1 94.56 79 VAL A C 1
ATOM 583 O O . VAL A 1 79 ? 5.98 -9.539 -13.039 1 94.56 79 VAL A O 1
ATOM 586 N N . GLU A 1 80 ? 7.473 -11.031 -13.773 1 95.38 80 GLU A N 1
ATOM 587 C CA . GLU A 1 80 ? 6.867 -11.07 -15.102 1 95.38 80 GLU A CA 1
ATOM 588 C C . GLU A 1 80 ? 5.426 -11.562 -15.039 1 95.38 80 GLU A C 1
ATOM 590 O O . GLU A 1 80 ? 4.531 -10.977 -15.648 1 95.38 80 GLU A O 1
ATOM 595 N N . GLU A 1 81 ? 5.219 -12.57 -14.281 1 96.25 81 GLU A N 1
ATOM 596 C CA . GLU A 1 81 ? 3.875 -13.125 -14.156 1 96.25 81 GLU A CA 1
ATOM 597 C C . GLU A 1 81 ? 2.934 -12.141 -13.469 1 96.25 81 GLU A C 1
ATOM 599 O O . GLU A 1 81 ? 1.806 -11.938 -13.914 1 96.25 81 GLU A O 1
ATOM 604 N N . MET A 1 82 ? 3.4 -11.484 -12.461 1 97.06 82 MET A N 1
ATOM 605 C CA . MET A 1 82 ? 2.588 -10.523 -11.719 1 97.06 82 MET A CA 1
ATOM 606 C C . MET A 1 82 ? 2.244 -9.312 -12.586 1 97.06 82 MET A C 1
ATOM 608 O O . MET A 1 82 ? 1.122 -8.812 -12.539 1 97.06 82 MET A O 1
ATOM 612 N N . LYS A 1 83 ? 3.18 -8.898 -13.344 1 96.19 83 LYS A N 1
ATOM 613 C CA . LYS A 1 83 ? 2.924 -7.785 -14.258 1 96.19 83 LYS A CA 1
ATOM 614 C C . LYS A 1 83 ? 1.834 -8.141 -15.266 1 96.19 83 LYS A C 1
ATOM 616 O O . LYS A 1 83 ? 0.953 -7.32 -15.539 1 96.19 83 LYS A O 1
ATOM 621 N N . ASP A 1 84 ? 1.928 -9.336 -15.758 1 97.19 84 ASP A N 1
ATOM 622 C CA . ASP A 1 84 ? 0.942 -9.773 -16.734 1 97.19 84 ASP A CA 1
ATOM 623 C C . ASP A 1 84 ? -0.45 -9.859 -16.125 1 97.19 84 ASP A C 1
ATOM 625 O O . ASP A 1 84 ? -1.432 -9.422 -16.719 1 97.19 84 ASP A O 1
ATOM 629 N N . VAL A 1 85 ? -0.53 -10.398 -14.93 1 97.94 85 VAL A N 1
ATOM 630 C CA . VAL A 1 85 ? -1.818 -10.531 -14.258 1 97.94 85 VAL A CA 1
ATOM 631 C C . VAL A 1 85 ? -2.365 -9.148 -13.906 1 97.94 85 VAL A C 1
ATOM 633 O O . VAL A 1 85 ? -3.562 -8.891 -14.062 1 97.94 85 VAL A O 1
ATOM 636 N N . ALA A 1 86 ? -1.521 -8.242 -13.5 1 97.38 86 ALA A N 1
ATOM 637 C CA . ALA A 1 86 ? -1.939 -6.883 -13.18 1 97.38 86 ALA A CA 1
ATOM 638 C C . ALA A 1 86 ? -2.463 -6.164 -14.422 1 97.38 86 ALA A C 1
ATOM 640 O O . ALA A 1 86 ? -3.453 -5.43 -14.352 1 97.38 86 ALA A O 1
ATOM 641 N N . ALA A 1 87 ? -1.788 -6.414 -15.508 1 95.88 87 ALA A N 1
ATOM 642 C CA . ALA A 1 87 ? -2.229 -5.809 -16.766 1 95.88 87 ALA A CA 1
ATOM 643 C C . ALA A 1 87 ? -3.578 -6.367 -17.203 1 95.88 87 ALA A C 1
ATOM 645 O O . ALA A 1 87 ? -4.422 -5.637 -17.719 1 95.88 87 ALA A O 1
ATOM 646 N N . GLU A 1 88 ? -3.781 -7.637 -16.969 1 97.31 88 GLU A N 1
ATOM 647 C CA . GLU A 1 88 ? -5.016 -8.32 -17.328 1 97.31 88 GLU A CA 1
ATOM 648 C C . GLU A 1 88 ? -6.188 -7.855 -16.469 1 97.31 88 GLU A C 1
ATOM 650 O O . GLU A 1 88 ? -7.262 -7.555 -17 1 97.31 88 GLU A O 1
ATOM 655 N N . LEU A 1 89 ? -6.008 -7.676 -15.18 1 97.88 89 LEU A N 1
ATOM 656 C CA . LEU A 1 89 ? -7.105 -7.488 -14.242 1 97.88 89 LEU A CA 1
ATOM 657 C C . LEU A 1 89 ? -7.305 -6.008 -13.922 1 97.88 89 LEU A C 1
ATOM 659 O O . LEU A 1 89 ? -8.367 -5.609 -13.438 1 97.88 89 LEU A O 1
ATOM 663 N N . ASP A 1 90 ? -6.219 -5.195 -14.102 1 97.19 90 ASP A N 1
ATOM 664 C CA . ASP A 1 90 ? -6.195 -3.795 -13.695 1 97.19 90 ASP A CA 1
ATOM 665 C C . ASP A 1 90 ? -6.719 -3.625 -12.273 1 97.19 90 ASP A C 1
ATOM 667 O O . ASP A 1 90 ? -7.664 -2.867 -12.039 1 97.19 90 ASP A O 1
ATOM 671 N N . PRO A 1 91 ? -6.062 -4.285 -11.312 1 97.94 91 PRO A N 1
ATOM 672 C CA . PRO A 1 91 ? -6.523 -4.227 -9.922 1 97.94 91 PRO A CA 1
ATOM 673 C C . PRO A 1 91 ? -6.461 -2.816 -9.344 1 97.94 91 PRO A C 1
ATOM 675 O O . PRO A 1 91 ? -5.633 -2.008 -9.758 1 97.94 91 PRO A O 1
ATOM 678 N N . SER A 1 92 ? -7.375 -2.57 -8.367 1 96.56 92 SER A N 1
ATOM 679 C CA . SER A 1 92 ? -7.352 -1.286 -7.68 1 96.56 92 SER A CA 1
ATOM 680 C C . SER A 1 92 ? -6.109 -1.151 -6.805 1 96.56 92 SER A C 1
ATOM 682 O O . SER A 1 92 ? -5.594 -0.047 -6.621 1 96.56 92 SER A O 1
ATOM 684 N N . ILE A 1 93 ? -5.668 -2.324 -6.273 1 97.88 93 ILE A N 1
ATOM 685 C CA . ILE A 1 93 ? -4.492 -2.361 -5.41 1 97.88 93 ILE A CA 1
ATOM 686 C C . ILE A 1 93 ? -3.799 -3.715 -5.543 1 97.88 93 ILE A C 1
ATOM 688 O O . ILE A 1 93 ? -4.453 -4.734 -5.773 1 97.88 93 ILE A O 1
ATOM 692 N N . VAL A 1 94 ? -2.473 -3.648 -5.547 1 98.44 94 VAL A N 1
ATOM 693 C CA . VAL A 1 94 ? -1.655 -4.852 -5.426 1 98.44 94 VAL A CA 1
ATOM 694 C C . VAL A 1 94 ? -1.115 -4.965 -4.004 1 98.44 94 VAL A C 1
ATOM 696 O O . VAL A 1 94 ? -0.534 -4.016 -3.473 1 98.44 94 VAL A O 1
ATOM 699 N N . VAL A 1 95 ? -1.297 -6.176 -3.359 1 98.69 95 VAL A N 1
ATOM 700 C CA . VAL A 1 95 ? -0.911 -6.371 -1.967 1 98.69 95 VAL A CA 1
ATOM 701 C C . VAL A 1 95 ? 0.21 -7.406 -1.881 1 98.69 95 VAL A C 1
ATOM 703 O O . VAL A 1 95 ? 0.087 -8.508 -2.418 1 98.69 95 VAL A O 1
ATOM 706 N N . ILE A 1 96 ? 1.34 -7.023 -1.184 1 98 96 ILE A N 1
ATOM 707 C CA . ILE A 1 96 ? 2.471 -7.926 -1 1 98 96 ILE A CA 1
ATOM 708 C C . ILE A 1 96 ? 2.92 -7.902 0.459 1 98 96 ILE A C 1
ATOM 710 O O . ILE A 1 96 ? 2.623 -6.953 1.19 1 98 96 ILE A O 1
ATOM 714 N N . GLY A 1 97 ? 3.586 -9 0.836 1 96.31 97 GLY A N 1
ATOM 715 C CA . GLY A 1 97 ? 4.156 -9.086 2.172 1 96.31 97 GLY A CA 1
ATOM 716 C C . GLY A 1 97 ? 5.621 -8.703 2.221 1 96.31 97 GLY A C 1
ATOM 717 O O . GLY A 1 97 ? 6.383 -9.023 1.302 1 96.31 97 GLY A O 1
ATOM 718 N N . VAL A 1 98 ? 5.973 -8.016 3.328 1 93.06 98 VAL A N 1
ATOM 719 C CA . VAL A 1 98 ? 7.367 -7.656 3.578 1 93.06 98 VAL A CA 1
ATOM 720 C C . VAL A 1 98 ? 7.832 -8.273 4.895 1 93.06 98 VAL A C 1
ATOM 722 O O . VAL A 1 98 ? 7.113 -8.227 5.898 1 93.06 98 VAL A O 1
ATOM 725 N N . ARG A 1 99 ? 9.016 -8.844 4.801 1 88.56 99 ARG A N 1
ATOM 726 C CA . ARG A 1 99 ? 9.531 -9.578 5.949 1 88.56 99 ARG A CA 1
ATOM 727 C C . ARG A 1 99 ? 10.273 -8.648 6.906 1 88.56 99 ARG A C 1
ATOM 729 O O . ARG A 1 99 ? 10.82 -7.629 6.488 1 88.56 99 ARG A O 1
ATOM 736 N N . ARG A 1 100 ? 10.102 -9.078 8.102 1 79.62 100 ARG A N 1
ATOM 737 C CA . ARG A 1 100 ? 10.898 -8.391 9.117 1 79.62 100 ARG A CA 1
ATOM 738 C C . ARG A 1 100 ? 12.312 -8.977 9.188 1 79.62 100 ARG A C 1
ATOM 740 O O . ARG A 1 100 ? 12.484 -10.195 9.211 1 79.62 100 ARG A O 1
ATOM 747 N N . ARG A 1 101 ? 13.305 -8.102 8.641 1 65.69 101 ARG A N 1
ATOM 748 C CA . ARG A 1 101 ? 14.672 -8.609 8.719 1 65.69 101 ARG A CA 1
ATOM 749 C C . ARG A 1 101 ? 15.43 -7.957 9.867 1 65.69 101 ARG A C 1
ATOM 751 O O . ARG A 1 101 ? 15.211 -6.785 10.188 1 65.69 101 ARG A O 1
ATOM 758 N N . GLY A 1 102 ? 15.891 -8.734 10.953 1 59.5 102 GLY A N 1
ATOM 759 C CA . GLY A 1 102 ? 17.016 -8.602 11.867 1 59.5 102 GLY A CA 1
ATOM 760 C C . GLY A 1 102 ? 16.625 -8.016 13.211 1 59.5 102 GLY A C 1
ATOM 761 O O . GLY A 1 102 ? 15.469 -7.641 13.414 1 59.5 102 GLY A O 1
ATOM 762 N N . GLY A 1 103 ? 17.547 -8.117 13.922 1 57 103 GLY A N 1
ATOM 763 C CA . GLY A 1 103 ? 17.656 -7.766 15.328 1 57 103 GLY A CA 1
ATOM 764 C C . GLY A 1 103 ? 17.125 -6.371 15.633 1 57 103 GLY A C 1
ATOM 765 O O . GLY A 1 103 ? 16.75 -6.082 16.766 1 57 103 GLY A O 1
ATOM 766 N N . PHE A 1 104 ? 17.078 -5.496 14.555 1 59.62 104 PHE A N 1
ATOM 767 C CA . PHE A 1 104 ? 16.781 -4.117 14.93 1 59.62 104 PHE A CA 1
ATOM 768 C C . PHE A 1 104 ? 15.383 -3.717 14.469 1 59.62 104 PHE A C 1
ATOM 770 O O . PHE A 1 104 ? 15.047 -2.531 14.438 1 59.62 104 PHE A O 1
ATOM 777 N N . GLY A 1 105 ? 14.625 -4.609 13.961 1 64.56 105 GLY A N 1
ATOM 778 C CA . GLY A 1 105 ? 13.211 -4.359 13.758 1 64.56 105 GLY A CA 1
ATOM 779 C C . GLY A 1 105 ? 12.906 -3.658 12.453 1 64.56 105 GLY A C 1
ATOM 780 O O . GLY A 1 105 ? 11.852 -3.041 12.305 1 64.56 105 GLY A O 1
ATOM 781 N N . ARG A 1 106 ? 13.906 -3.65 11.5 1 73.25 106 ARG A N 1
ATOM 782 C CA . ARG A 1 106 ? 13.656 -2.992 10.219 1 73.25 106 ARG A CA 1
ATOM 783 C C . ARG A 1 106 ? 13.102 -3.979 9.195 1 73.25 106 ARG A C 1
ATOM 785 O O . ARG A 1 106 ? 13.406 -5.172 9.25 1 73.25 106 ARG A O 1
ATOM 792 N N . PHE A 1 107 ? 12.188 -3.443 8.375 1 78.19 107 PHE A N 1
ATOM 793 C CA . PHE A 1 107 ? 11.625 -4.242 7.293 1 78.19 107 PHE A CA 1
ATOM 794 C C . PHE A 1 107 ? 12.484 -4.125 6.035 1 78.19 107 PHE A C 1
ATOM 796 O O . PHE A 1 107 ? 12.977 -3.041 5.715 1 78.19 107 PHE A O 1
ATOM 803 N N . VAL A 1 108 ? 12.859 -5.34 5.453 1 79.56 108 VAL A N 1
ATOM 804 C CA . VAL A 1 108 ? 13.688 -5.391 4.254 1 79.56 108 VAL A CA 1
ATOM 805 C C . VAL A 1 108 ? 12.836 -5.828 3.059 1 79.56 108 VAL A C 1
ATOM 807 O O . VAL A 1 108 ? 12.109 -6.82 3.135 1 79.56 108 VAL A O 1
ATOM 810 N N . MET A 1 109 ? 12.953 -5.004 2.057 1 84.62 109 MET A N 1
ATOM 811 C CA . MET A 1 109 ? 12.336 -5.395 0.791 1 84.62 109 MET A CA 1
ATOM 812 C C . MET A 1 109 ? 13.219 -6.395 0.044 1 84.62 109 MET A C 1
ATOM 814 O O . MET A 1 109 ? 14.422 -6.176 -0.111 1 84.62 109 MET A O 1
ATOM 818 N N . GLY A 1 110 ? 12.672 -7.48 -0.329 1 85.56 110 GLY A N 1
ATOM 819 C CA . GLY A 1 110 ? 13.383 -8.398 -1.213 1 85.56 110 GLY A CA 1
ATOM 820 C C . GLY A 1 110 ? 13.422 -7.922 -2.654 1 85.56 110 GLY A C 1
ATOM 821 O O . GLY A 1 110 ? 12.711 -6.984 -3.023 1 85.56 110 GLY A O 1
ATOM 822 N N . SER A 1 111 ? 14.266 -8.656 -3.398 1 88.56 111 SER A N 1
ATOM 823 C CA . SER A 1 111 ? 14.477 -8.297 -4.797 1 88.56 111 SER A CA 1
ATOM 824 C C . SER A 1 111 ? 13.172 -8.336 -5.582 1 88.56 111 SER A C 1
ATOM 826 O O . SER A 1 111 ? 12.898 -7.457 -6.402 1 88.56 111 SER A O 1
ATOM 828 N N . VAL A 1 112 ? 12.289 -9.289 -5.297 1 91 112 VAL A N 1
ATOM 829 C CA . VAL A 1 112 ? 11.031 -9.422 -6.031 1 91 112 VAL A CA 1
ATOM 830 C C . VAL A 1 112 ? 10.086 -8.289 -5.637 1 91 112 VAL A C 1
ATOM 832 O O . VAL A 1 112 ? 9.5 -7.633 -6.5 1 91 112 VAL A O 1
ATOM 835 N N . SER A 1 113 ? 9.945 -8.062 -4.352 1 92.56 113 SER A N 1
ATOM 836 C CA . SER A 1 113 ? 9.078 -6.984 -3.881 1 92.56 113 SER A CA 1
ATOM 837 C C . SER A 1 113 ? 9.555 -5.633 -4.406 1 92.56 113 SER A C 1
ATOM 839 O O . SER A 1 113 ? 8.742 -4.809 -4.828 1 92.56 113 SER A O 1
ATOM 841 N N . ASP A 1 114 ? 10.828 -5.438 -4.41 1 90.5 114 ASP A N 1
ATOM 842 C CA . ASP A 1 114 ? 11.406 -4.195 -4.914 1 90.5 114 ASP A CA 1
ATOM 843 C C . ASP A 1 114 ? 11.094 -4.012 -6.398 1 90.5 114 ASP A C 1
ATOM 845 O O . ASP A 1 114 ? 10.672 -2.936 -6.824 1 90.5 114 ASP A O 1
ATOM 849 N N . GLU A 1 115 ? 11.32 -5.051 -7.105 1 92.12 115 GLU A N 1
ATOM 850 C CA . GLU A 1 115 ? 11.078 -4.984 -8.539 1 92.12 115 GLU A CA 1
ATOM 851 C C . GLU A 1 115 ? 9.594 -4.77 -8.844 1 92.12 115 GLU A C 1
ATOM 853 O O . GLU A 1 115 ? 9.25 -4.008 -9.75 1 92.12 115 GLU A O 1
ATOM 858 N N . LEU A 1 116 ? 8.727 -5.363 -8.102 1 93.81 116 LEU A N 1
ATOM 859 C CA . LEU A 1 116 ? 7.297 -5.16 -8.289 1 93.81 116 LEU 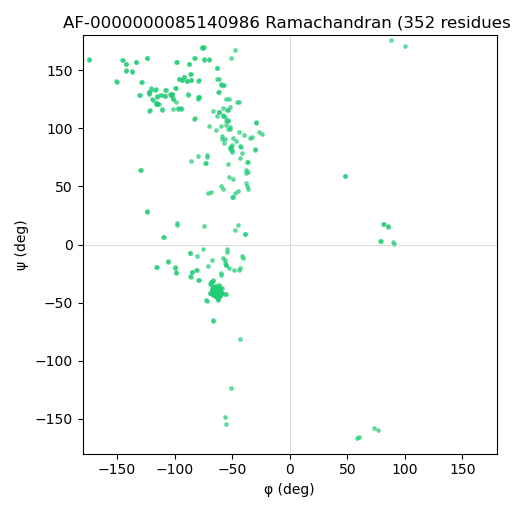A CA 1
ATOM 860 C C . LEU A 1 116 ? 6.922 -3.701 -8.039 1 93.81 116 LEU A C 1
ATOM 862 O O . LEU A 1 116 ? 6.18 -3.105 -8.82 1 93.81 116 LEU A O 1
ATOM 866 N N . LEU A 1 117 ? 7.477 -3.168 -7.012 1 92.25 117 LEU A N 1
ATOM 867 C CA . LEU A 1 117 ? 7.203 -1.774 -6.676 1 92.25 117 LEU A CA 1
ATOM 868 C C . LEU A 1 117 ? 7.66 -0.844 -7.793 1 92.25 117 LEU A C 1
ATOM 870 O O . LEU A 1 117 ? 6.992 0.144 -8.102 1 92.25 117 LEU A O 1
ATOM 874 N N . GLN A 1 118 ? 8.695 -1.207 -8.406 1 90.12 118 GLN A N 1
ATOM 875 C CA . GLN A 1 118 ? 9.289 -0.356 -9.43 1 90.12 118 GLN A CA 1
ATOM 876 C C . GLN A 1 118 ? 8.57 -0.519 -10.766 1 90.12 118 GLN A C 1
ATOM 878 O O . GLN A 1 118 ? 8.547 0.405 -11.586 1 90.12 118 GLN A O 1
ATOM 883 N N . GLU A 1 119 ? 7.887 -1.665 -10.898 1 90.75 119 GLU A N 1
ATOM 884 C CA . GLU A 1 119 ? 7.492 -1.981 -12.266 1 90.75 119 GLU A CA 1
ATOM 885 C C . GLU A 1 119 ? 5.977 -1.985 -12.414 1 90.75 119 GLU A C 1
ATOM 887 O O . GLU A 1 119 ? 5.457 -1.921 -13.531 1 90.75 119 GLU A O 1
ATOM 892 N N . ILE A 1 120 ? 5.316 -2.109 -11.352 1 92.5 120 ILE A N 1
ATOM 893 C CA . ILE A 1 120 ? 3.861 -2.166 -11.43 1 92.5 120 ILE A CA 1
ATOM 894 C C . ILE A 1 120 ? 3.285 -0.754 -11.352 1 92.5 120 ILE A C 1
ATOM 896 O O . ILE A 1 120 ? 3.689 0.042 -10.5 1 92.5 120 ILE A O 1
ATOM 900 N N . ASP A 1 121 ? 2.199 -0.507 -12.18 1 91.38 121 ASP A N 1
ATOM 901 C CA . ASP A 1 121 ? 1.646 0.839 -12.281 1 91.38 121 ASP A CA 1
ATOM 902 C C . ASP A 1 121 ? 0.606 1.094 -11.195 1 91.38 121 ASP A C 1
ATOM 904 O O . ASP A 1 121 ? 0.338 2.244 -10.844 1 91.38 121 ASP A O 1
ATOM 908 N N . GLN A 1 122 ? -0.024 0.05 -10.742 1 95.25 122 GLN A N 1
ATOM 909 C CA . GLN A 1 122 ? -1.076 0.175 -9.742 1 95.25 122 GLN A CA 1
ATOM 910 C C . GLN A 1 122 ? -0.491 0.469 -8.359 1 95.25 122 GLN A C 1
ATOM 912 O O . GLN A 1 122 ? 0.679 0.181 -8.102 1 95.25 122 GLN A O 1
ATOM 917 N N . PRO A 1 123 ? -1.33 1.031 -7.457 1 97.25 123 PRO A N 1
ATOM 918 C CA . PRO A 1 123 ? -0.869 1.159 -6.07 1 97.25 123 PRO A CA 1
ATOM 919 C C . PRO A 1 123 ? -0.473 -0.181 -5.453 1 97.25 123 PRO A C 1
ATOM 921 O O . PRO A 1 123 ? -1.139 -1.192 -5.688 1 97.25 123 PRO A O 1
ATOM 924 N N . VAL A 1 124 ? 0.688 -0.134 -4.715 1 97.62 124 VAL A N 1
ATOM 925 C CA . VAL A 1 124 ? 1.167 -1.357 -4.082 1 97.62 124 VAL A CA 1
ATOM 926 C C . VAL A 1 124 ? 1.137 -1.197 -2.562 1 97.62 124 VAL A C 1
ATOM 928 O O . VAL A 1 124 ? 1.728 -0.262 -2.02 1 97.62 124 VAL A O 1
ATOM 931 N N . LEU A 1 125 ? 0.375 -2.1 -1.936 1 98.25 125 LEU A N 1
ATOM 932 C CA . LEU A 1 125 ? 0.311 -2.141 -0.479 1 98.25 125 LEU A CA 1
ATOM 933 C C . LEU A 1 125 ? 1.314 -3.145 0.081 1 98.25 125 LEU A C 1
ATOM 935 O O . LEU A 1 125 ? 1.208 -4.344 -0.177 1 98.25 125 LEU A O 1
ATOM 939 N N . CYS A 1 126 ? 2.232 -2.598 0.852 1 97.5 126 CYS A N 1
ATOM 940 C CA . CYS A 1 126 ? 3.232 -3.422 1.521 1 97.5 126 CYS A CA 1
ATOM 941 C C . CYS A 1 126 ? 2.822 -3.713 2.961 1 97.5 126 CYS A C 1
ATOM 943 O O . CYS A 1 126 ? 2.758 -2.803 3.789 1 97.5 126 CYS A O 1
ATOM 945 N N . VAL A 1 127 ? 2.617 -5.02 3.236 1 97.25 127 VAL A N 1
ATOM 946 C CA . VAL A 1 127 ? 2.135 -5.445 4.547 1 97.25 127 VAL A CA 1
ATOM 947 C C . VAL A 1 127 ? 3.266 -6.129 5.316 1 97.25 127 VAL A C 1
ATOM 949 O O . VAL A 1 127 ? 3.939 -7.016 4.785 1 97.25 127 VAL A O 1
ATOM 952 N N . LYS A 1 128 ? 3.357 -5.676 6.562 1 93.56 128 LYS A N 1
ATOM 953 C CA . LYS A 1 128 ? 4.449 -6.168 7.398 1 93.56 128 LYS A CA 1
ATOM 954 C C . LYS A 1 128 ? 4.07 -7.48 8.078 1 93.56 128 LYS A C 1
ATOM 956 O O . LYS A 1 128 ? 2.934 -7.652 8.523 1 93.56 128 LYS A O 1
ATOM 961 N N . GLU A 1 129 ? 5.16 -8.266 8.086 1 88.38 129 GLU A N 1
ATOM 962 C CA . GLU A 1 129 ? 4.965 -9.508 8.836 1 88.38 129 GLU A CA 1
ATOM 963 C C . GLU A 1 129 ? 4.617 -9.219 10.297 1 88.38 129 GLU A C 1
ATOM 965 O O . GLU A 1 129 ? 5.18 -8.312 10.906 1 88.38 129 GLU A O 1
ATOM 970 N N . TYR A 1 130 ? 3.625 -9.961 10.859 1 72.88 130 TYR A N 1
ATOM 971 C CA . TYR A 1 130 ? 3.238 -9.797 12.25 1 72.88 130 TYR A CA 1
ATOM 972 C C . TYR A 1 130 ? 4.402 -10.109 13.18 1 72.88 130 TYR A C 1
ATOM 974 O O . TYR A 1 130 ? 5.242 -10.961 12.867 1 72.88 130 TYR A O 1
ATOM 982 N N . ARG A 1 131 ? 4.594 -9.141 14.141 1 61.97 131 ARG A N 1
ATOM 983 C CA . ARG A 1 131 ? 5.59 -9.484 15.148 1 61.97 131 ARG A CA 1
ATOM 984 C C . ARG A 1 131 ? 5.227 -10.781 15.867 1 61.97 131 ARG A C 1
ATOM 986 O O . ARG A 1 131 ? 4.043 -11.07 16.078 1 61.97 131 ARG A O 1
ATOM 993 N N . GLN A 1 132 ? 5.902 -11.828 15.688 1 52.41 132 GLN A N 1
ATOM 994 C CA . GLN A 1 132 ? 5.684 -13.023 16.5 1 52.41 132 GLN A CA 1
ATOM 995 C C . GLN A 1 132 ? 5.461 -12.656 17.969 1 52.41 132 GLN A C 1
ATOM 997 O O . GLN A 1 132 ? 5.438 -13.531 18.828 1 52.41 132 GLN A O 1
ATOM 1002 N N . TYR A 1 133 ? 5.633 -11.555 18.562 1 43.72 133 TYR A N 1
ATOM 1003 C CA . TYR A 1 133 ? 5.316 -11.742 19.969 1 43.72 133 TYR A CA 1
ATOM 1004 C C . TYR A 1 133 ? 3.9 -12.281 20.156 1 43.72 133 TYR A C 1
ATOM 1006 O O . TYR A 1 133 ? 3.15 -12.398 19.172 1 43.72 133 TYR A O 1
ATOM 1014 N N . GLY A 1 134 ? 3.029 -11.93 21.422 1 38.31 134 GLY A N 1
ATOM 1015 C CA . GLY A 1 134 ? 1.679 -12.406 21.672 1 38.31 134 GLY A CA 1
ATOM 1016 C C . GLY A 1 134 ? 0.743 -12.188 20.5 1 38.31 134 GLY A C 1
ATOM 1017 O O . GLY A 1 134 ? 1.06 -11.43 19.578 1 38.31 134 GLY A O 1
ATOM 1018 N N . ASP A 1 135 ? -0.502 -13 20.438 1 38.44 135 ASP A N 1
ATOM 1019 C CA . ASP A 1 135 ? -1.693 -13.227 19.625 1 38.44 135 ASP A CA 1
ATOM 1020 C C . ASP A 1 135 ? -2.314 -11.906 19.172 1 38.44 135 ASP A C 1
ATOM 1022 O O . ASP A 1 135 ? -3.291 -11.438 19.766 1 38.44 135 ASP A O 1
ATOM 1026 N N . HIS A 1 136 ? -1.703 -10.82 19.203 1 38.19 136 HIS A N 1
ATOM 1027 C CA . HIS A 1 136 ? -2.717 -9.828 18.875 1 38.19 136 HIS A CA 1
ATOM 1028 C C . HIS A 1 136 ? -3.092 -9.898 17.406 1 38.19 136 HIS A C 1
ATOM 1030 O O . HIS A 1 136 ? -2.264 -9.617 16.531 1 38.19 136 HIS A O 1
ATOM 1036 N N . THR A 1 137 ? -3.756 -10.93 17.016 1 38.59 137 THR A N 1
ATOM 1037 C CA . THR A 1 137 ? -4.535 -10.789 15.789 1 38.59 137 THR A CA 1
ATOM 1038 C C . THR A 1 137 ? -5.098 -9.375 15.664 1 38.59 137 THR A C 1
ATOM 1040 O O . THR A 1 137 ? -5.762 -8.883 16.578 1 38.59 137 THR A O 1
ATOM 1043 N N . PRO A 1 138 ? -4.504 -8.461 15.078 1 39.03 138 PRO A N 1
ATOM 1044 C CA . PRO A 1 138 ? -5.309 -7.238 14.945 1 39.03 138 PRO A CA 1
ATOM 1045 C C . PRO A 1 138 ? -6.805 -7.527 14.867 1 39.03 138 PRO A C 1
ATOM 1047 O O . PRO A 1 138 ? -7.215 -8.523 14.266 1 39.03 138 PRO A O 1
ATOM 1050 N N . GLU A 1 139 ? -7.543 -7.289 15.914 1 34.28 139 GLU A N 1
ATOM 1051 C CA . GLU A 1 139 ? -8.992 -7.301 15.742 1 34.28 139 GLU A CA 1
ATOM 1052 C C . GLU A 1 139 ? -9.391 -6.703 14.398 1 34.28 139 GLU A C 1
ATOM 1054 O O . GLU A 1 139 ? -9.195 -5.508 14.156 1 34.28 139 GLU A O 1
ATOM 1059 N N . ALA A 1 140 ? -9.133 -7.375 13.367 1 35.75 140 ALA A N 1
ATOM 1060 C CA . ALA A 1 140 ? -9.805 -7.039 12.109 1 35.75 140 ALA A CA 1
ATOM 1061 C C . ALA A 1 140 ? -11.148 -6.371 12.375 1 35.75 140 ALA A C 1
ATOM 1063 O O . ALA A 1 140 ? -11.938 -6.855 13.195 1 35.75 140 ALA A O 1
ATOM 1064 N N . VAL A 1 141 ? -11.227 -5.086 12.352 1 33.41 141 VAL A N 1
ATOM 1065 C CA . VAL A 1 141 ? -12.516 -4.41 12.438 1 33.41 141 VAL A CA 1
ATOM 1066 C C . VAL A 1 141 ? -13.57 -5.199 11.672 1 33.41 141 VAL A C 1
ATOM 1068 O O . VAL A 1 141 ? -13.625 -5.141 10.438 1 33.41 141 VAL A O 1
ATOM 1071 N N . SER A 1 142 ? -13.641 -6.484 11.953 1 32.5 142 SER A N 1
ATOM 1072 C CA . SER A 1 142 ? -14.836 -7.191 11.492 1 32.5 142 SER A CA 1
ATOM 1073 C C . SER A 1 142 ? -16.109 -6.445 11.891 1 32.5 142 SER A C 1
ATOM 1075 O O . SER A 1 142 ? -16.656 -6.676 12.969 1 32.5 142 SER A O 1
ATOM 1077 N N . HIS A 1 143 ? -16.125 -5.16 11.789 1 32.09 143 HIS A N 1
ATOM 1078 C CA . HIS A 1 143 ? -17.516 -4.77 11.891 1 32.09 143 HIS A CA 1
ATOM 1079 C C . HIS A 1 143 ? -18.359 -5.406 10.789 1 32.09 143 HIS A C 1
ATOM 1081 O O . HIS A 1 143 ? -18.406 -4.895 9.664 1 32.09 143 HIS A O 1
ATOM 1087 N N . VAL A 1 144 ? -18.219 -6.621 10.656 1 30.41 144 VAL A N 1
ATOM 1088 C CA . VAL A 1 144 ? -19.297 -7.211 9.859 1 30.41 144 VAL A CA 1
ATOM 1089 C C . VAL A 1 144 ? -20.641 -6.777 10.414 1 30.41 144 VAL A C 1
ATOM 1091 O O . VAL A 1 144 ? -21.016 -7.152 11.531 1 30.41 144 VAL A O 1
ATOM 1094 N N . ALA A 1 145 ? -21.141 -5.574 10.031 1 29.77 145 ALA A N 1
ATOM 1095 C CA . ALA A 1 145 ? -22.578 -5.473 10.289 1 29.77 145 ALA A CA 1
ATOM 1096 C C . ALA A 1 145 ? -23.312 -6.75 9.875 1 29.77 145 ALA A C 1
ATOM 1098 O O . ALA A 1 145 ? -23.094 -7.266 8.781 1 29.77 145 ALA A O 1
ATOM 1099 N N . GLU A 1 146 ? -23.609 -7.695 10.773 1 30.95 146 GLU A N 1
ATOM 1100 C CA . GLU A 1 146 ? -24.5 -8.828 10.562 1 30.95 146 GLU A CA 1
ATOM 1101 C C . GLU A 1 146 ? -25.703 -8.422 9.719 1 30.95 146 GLU A C 1
ATOM 1103 O O . GLU A 1 146 ? -26.578 -7.676 10.172 1 30.95 146 GLU A O 1
ATOM 1108 N N . THR A 1 147 ? -25.516 -8.023 8.477 1 30.23 147 THR A N 1
ATOM 1109 C CA . THR A 1 147 ? -26.766 -7.977 7.742 1 30.23 147 THR A CA 1
ATOM 1110 C C . THR A 1 147 ? -27.5 -9.312 7.828 1 30.23 147 THR A C 1
ATOM 1112 O O . THR A 1 147 ? -26.891 -10.367 7.594 1 30.23 147 THR A O 1
ATOM 1115 N N . ASP A 1 148 ? -28.547 -9.453 8.562 1 32.25 148 ASP A N 1
ATOM 1116 C CA . ASP A 1 148 ? -29.5 -10.555 8.586 1 32.25 148 ASP A CA 1
ATOM 1117 C C . ASP A 1 148 ? -29.859 -11.008 7.168 1 32.25 148 ASP A C 1
ATOM 1119 O O . ASP A 1 148 ? -30.438 -10.25 6.391 1 32.25 148 ASP A O 1
ATOM 1123 N N . PRO A 1 149 ? -29.125 -11.797 6.629 1 31.86 149 PRO A N 1
ATOM 1124 C CA . PRO A 1 149 ? -29.422 -12.344 5.305 1 31.86 149 PRO A CA 1
ATOM 1125 C C . PRO A 1 149 ? -30.891 -12.758 5.156 1 31.86 149 PRO A C 1
ATOM 1127 O O . PRO A 1 149 ? -31.297 -13.203 4.082 1 31.86 149 PRO A O 1
ATOM 1130 N N . ALA A 1 150 ? -31.578 -13.008 6.328 1 32.25 150 ALA A N 1
ATOM 1131 C CA . ALA A 1 150 ? -32.812 -13.773 6.18 1 32.25 150 ALA A CA 1
ATOM 1132 C C . ALA A 1 150 ? -33.812 -13.055 5.27 1 32.25 150 ALA A C 1
ATOM 1134 O O . ALA A 1 150 ? -34.906 -13.547 5.035 1 32.25 150 ALA A O 1
ATOM 1135 N N . ALA A 1 151 ? -33.656 -11.711 5.195 1 30.77 151 ALA A N 1
ATOM 1136 C CA . ALA A 1 151 ? -34.969 -11.281 4.711 1 30.77 151 ALA A CA 1
ATOM 1137 C C . ALA A 1 151 ? -35.219 -11.766 3.285 1 30.77 151 ALA A C 1
ATOM 1139 O O . ALA A 1 151 ? -36.344 -12.109 2.926 1 30.77 151 ALA A O 1
ATOM 1140 N N . HIS A 1 152 ? -34.438 -11.281 2.234 1 32 152 HIS A N 1
ATOM 1141 C CA . HIS A 1 152 ? -35.156 -11.383 0.963 1 32 152 HIS A CA 1
ATOM 1142 C C . HIS A 1 152 ? -34.969 -12.766 0.349 1 32 152 HIS A C 1
ATOM 1144 O O . HIS A 1 152 ? -33.875 -13.133 -0.061 1 32 152 HIS A O 1
ATOM 1150 N N . GLY A 1 153 ? -35.531 -13.766 0.859 1 30.53 153 GLY A N 1
ATOM 1151 C CA . GLY A 1 153 ? -35.75 -15.094 0.304 1 30.53 153 GLY A CA 1
ATOM 1152 C C . GLY A 1 153 ? -36.094 -15.078 -1.174 1 30.53 153 GLY A C 1
ATOM 1153 O O . GLY A 1 153 ? -37.156 -14.617 -1.563 1 30.53 153 GLY A O 1
ATOM 1154 N N . LEU A 1 154 ? -35.188 -14.578 -2.014 1 30.44 154 LEU A N 1
ATOM 1155 C CA . LEU A 1 154 ? -35.656 -14.695 -3.389 1 30.44 154 LEU A CA 1
ATOM 1156 C C . LEU A 1 154 ? -36.062 -16.125 -3.703 1 30.44 154 LEU A C 1
ATOM 1158 O O . LEU A 1 154 ? -35.438 -17.078 -3.215 1 30.44 154 LEU A O 1
ATOM 1162 N N . PRO A 1 155 ? -37.219 -16.391 -4.156 1 30.91 155 PRO A N 1
ATOM 1163 C CA . PRO A 1 155 ? -37.75 -17.703 -4.508 1 30.91 155 PRO A CA 1
ATOM 1164 C C . PRO A 1 155 ? -36.906 -18.453 -5.52 1 30.91 155 PRO A C 1
ATOM 1166 O O . PRO A 1 155 ? -36.25 -17.812 -6.371 1 30.91 155 PRO A O 1
ATOM 1169 N N . ALA A 1 156 ? -36.188 -19.469 -5.125 1 33.25 156 ALA A N 1
ATOM 1170 C CA . ALA A 1 156 ? -35.406 -20.422 -5.926 1 33.25 156 ALA A CA 1
ATOM 1171 C C . ALA A 1 156 ? -36.188 -20.812 -7.191 1 33.25 156 ALA A C 1
ATOM 1173 O O . ALA A 1 156 ? -37.281 -21.359 -7.117 1 33.25 156 ALA A O 1
ATOM 1174 N N . SER A 1 157 ? -36.156 -19.875 -8.211 1 31.72 157 SER A N 1
ATOM 1175 C CA . SER A 1 157 ? -36.812 -20.297 -9.445 1 31.72 157 SER A CA 1
ATOM 1176 C C . SER A 1 157 ? -36.406 -21.719 -9.812 1 31.72 157 SER A C 1
ATOM 1178 O O . SER A 1 157 ? -35.281 -22.125 -9.578 1 31.72 157 SER A O 1
ATOM 1180 N N . GLU A 1 158 ? -37.281 -22.641 -9.969 1 30.42 158 GLU A N 1
ATOM 1181 C CA . GLU A 1 158 ? -37.312 -24.047 -10.359 1 30.42 158 GLU A CA 1
ATOM 1182 C C . GLU A 1 158 ? -36.625 -24.266 -11.695 1 30.42 158 GLU A C 1
ATOM 1184 O O . GLU A 1 158 ? -36.875 -23.562 -12.664 1 30.42 158 GLU A O 1
ATOM 1189 N N . PRO A 1 159 ? -35.344 -24.719 -11.688 1 27.72 159 PRO A N 1
ATOM 1190 C CA . PRO A 1 159 ? -34.625 -25.016 -12.93 1 27.72 159 PRO A CA 1
ATOM 1191 C C . PRO A 1 159 ? -35.406 -25.891 -13.883 1 27.72 159 PRO A C 1
ATOM 1193 O O . PRO A 1 159 ? -36 -26.891 -13.469 1 27.72 159 PRO A O 1
ATOM 1196 N N . MET A 1 160 ? -36.188 -25.344 -14.82 1 26.56 160 MET A N 1
ATOM 1197 C CA . MET A 1 160 ? -36.906 -26.062 -15.867 1 26.56 160 MET A CA 1
ATOM 1198 C C . MET A 1 160 ? -35.969 -26.984 -16.625 1 26.56 160 MET A C 1
ATOM 1200 O O . MET A 1 160 ? -35 -26.547 -17.25 1 26.56 160 MET A O 1
ATOM 1204 N N . ALA A 1 161 ? -35.625 -28.203 -16.188 1 26.97 161 ALA A N 1
ATOM 1205 C CA . ALA A 1 161 ? -34.938 -29.359 -16.75 1 26.97 161 ALA A CA 1
ATOM 1206 C C . ALA A 1 161 ? -35.438 -29.672 -18.156 1 26.97 161 ALA A C 1
ATOM 1208 O O . ALA A 1 161 ? -36.531 -30.188 -18.328 1 26.97 161 ALA A O 1
ATOM 1209 N N . GLU A 1 162 ? -35.594 -28.656 -19.109 1 27.47 162 GLU A N 1
ATOM 1210 C CA . GLU A 1 162 ? -36.125 -29.156 -20.375 1 27.47 162 GLU A CA 1
ATOM 1211 C C . GLU A 1 162 ? -35.219 -30.219 -20.969 1 27.47 162 GLU A C 1
ATOM 1213 O O . GLU A 1 162 ? -34.031 -29.984 -21.203 1 27.47 162 GLU A O 1
ATOM 1218 N N . ARG A 1 163 ? -35.438 -31.484 -20.734 1 28.36 163 ARG A N 1
ATOM 1219 C CA . ARG A 1 163 ? -34.938 -32.781 -21.188 1 28.36 163 ARG A CA 1
ATOM 1220 C C . ARG A 1 163 ? -35 -32.875 -22.703 1 28.36 163 ARG A C 1
ATOM 1222 O O . ARG A 1 163 ? -36.094 -33 -23.281 1 28.36 163 ARG A O 1
ATOM 1229 N N . ARG A 1 164 ? -34.281 -31.891 -23.422 1 28.58 164 ARG A N 1
ATOM 1230 C CA . ARG A 1 164 ? -34.406 -32.094 -24.875 1 28.58 164 ARG A CA 1
ATOM 1231 C C . ARG A 1 164 ? -33.875 -33.469 -25.266 1 28.58 164 ARG A C 1
ATOM 1233 O O . ARG A 1 164 ? -32.75 -33.844 -24.922 1 28.58 164 ARG A O 1
ATOM 1240 N N . ARG A 1 165 ? -34.688 -34.406 -25.5 1 25.61 165 ARG A N 1
ATOM 1241 C CA . ARG A 1 165 ? -34.656 -35.781 -25.969 1 25.61 165 ARG A CA 1
ATOM 1242 C C . ARG A 1 165 ? -33.906 -35.875 -27.297 1 25.61 165 ARG A C 1
ATOM 1244 O O . ARG A 1 165 ? -34.312 -35.281 -28.297 1 25.61 165 ARG A O 1
ATOM 1251 N N . LEU A 1 166 ? -32.531 -35.656 -27.281 1 27.36 166 LEU A N 1
ATOM 1252 C CA . LEU A 1 166 ? -31.75 -35.875 -28.484 1 27.36 166 LEU A CA 1
ATOM 1253 C C . LEU A 1 166 ? -32.031 -37.281 -29.078 1 27.36 166 LEU A C 1
ATOM 1255 O O . LEU A 1 166 ? -31.953 -38.281 -28.359 1 27.36 166 LEU A O 1
ATOM 1259 N N . THR A 1 167 ? -32.844 -37.375 -30.109 1 29.2 167 THR A N 1
ATOM 1260 C CA . THR A 1 167 ? -33.219 -38.531 -30.906 1 29.2 167 THR A CA 1
ATOM 1261 C C . THR A 1 167 ? -32 -39.188 -31.531 1 29.2 167 THR A C 1
ATOM 1263 O O . THR A 1 167 ? -31.109 -38.531 -32.062 1 29.2 167 THR A O 1
ATOM 1266 N N . PRO A 1 168 ? -31.547 -40.406 -31.156 1 31.5 168 PRO A N 1
ATOM 1267 C CA . PRO A 1 168 ? -30.438 -41.25 -31.562 1 31.5 168 PRO A CA 1
ATOM 1268 C C . PRO A 1 168 ? -30.453 -41.562 -33.062 1 31.5 168 PRO A C 1
ATOM 1270 O O . PRO A 1 168 ? -31.484 -42 -33.594 1 31.5 168 PRO A O 1
ATOM 1273 N N . VAL A 1 169 ? -29.797 -40.75 -33.969 1 32.69 169 VAL A N 1
ATOM 1274 C CA . VAL A 1 169 ? -29.75 -41 -35.406 1 32.69 169 VAL A CA 1
ATOM 1275 C C . VAL A 1 169 ? -29.125 -42.375 -35.656 1 32.69 169 VAL A C 1
ATOM 1277 O O . VAL A 1 169 ? -28.172 -42.781 -34.969 1 32.69 169 VAL A O 1
ATOM 1280 N N . ASP A 1 170 ? -29.812 -43.375 -36.25 1 32.22 170 ASP A N 1
ATOM 1281 C CA . ASP A 1 170 ? -29.609 -44.781 -36.625 1 32.22 170 ASP A CA 1
ATOM 1282 C C . ASP A 1 170 ? -28.5 -44.906 -37.688 1 32.22 170 ASP A C 1
ATOM 1284 O O . ASP A 1 170 ? -28.594 -44.312 -38.75 1 32.22 170 ASP A O 1
ATOM 1288 N N . PRO A 1 171 ? -27.188 -45.25 -37.406 1 32.88 171 PRO A N 1
ATOM 1289 C CA . PRO A 1 171 ? -25.969 -45.406 -38.219 1 32.88 171 PRO A CA 1
ATOM 1290 C C . PRO A 1 171 ? -26.156 -46.406 -39.344 1 32.88 171 PRO A C 1
ATOM 1292 O O . PRO A 1 171 ? -25.219 -46.625 -40.125 1 32.88 171 PRO A O 1
ATOM 1295 N N . GLU A 1 172 ? -27.125 -47.344 -39.531 1 30.61 172 GLU A N 1
ATOM 1296 C CA . GLU A 1 172 ? -26.922 -48.594 -40.219 1 30.61 172 GLU A CA 1
ATOM 1297 C C . GLU A 1 172 ? -26.844 -48.375 -41.719 1 30.61 172 GLU A C 1
ATOM 1299 O O . GLU A 1 172 ? -26.828 -49.344 -42.5 1 30.61 172 GLU A O 1
ATOM 1304 N N . ASP A 1 173 ? -27.016 -47.188 -42.344 1 32.53 173 ASP A N 1
ATOM 1305 C CA . ASP A 1 173 ? -27.406 -47.5 -43.719 1 32.53 173 ASP A CA 1
ATOM 1306 C C . ASP A 1 173 ? -26.25 -48.094 -44.5 1 32.53 173 ASP A C 1
ATOM 1308 O O . ASP A 1 173 ? -25.203 -47.469 -44.656 1 32.53 173 ASP A O 1
ATOM 1312 N N . PRO A 1 174 ? -26.156 -49.469 -44.75 1 35.22 174 PRO A N 1
ATOM 1313 C CA . PRO A 1 174 ? -25.25 -50.469 -45.344 1 35.22 174 PRO A CA 1
ATOM 1314 C C . PRO A 1 174 ? -24.922 -50.156 -46.812 1 35.22 174 PRO A C 1
ATOM 1316 O O . PRO A 1 174 ? -24.109 -50.844 -47.438 1 35.22 174 PRO A O 1
ATOM 1319 N N . THR A 1 175 ? -25.625 -49.188 -47.531 1 31.38 175 THR A N 1
ATOM 1320 C CA . THR A 1 175 ? -25.797 -49.438 -48.938 1 31.38 175 THR A CA 1
ATOM 1321 C C . THR A 1 175 ? -24.469 -49.281 -49.688 1 31.38 175 THR A C 1
ATOM 1323 O O . THR A 1 175 ? -24.406 -49.438 -50.906 1 31.38 175 THR A O 1
ATOM 1326 N N . LEU A 1 176 ? -23.422 -48.562 -49.062 1 31.92 176 LEU A N 1
ATOM 1327 C CA . LEU A 1 176 ? -22.516 -48.25 -50.156 1 31.92 176 LEU A CA 1
ATOM 1328 C C . LEU A 1 176 ? -21.797 -49.5 -50.656 1 31.92 176 LEU A C 1
ATOM 1330 O O . LEU A 1 176 ? -20.797 -49.906 -50.062 1 31.92 176 LEU A O 1
ATOM 1334 N N . GLU A 1 177 ? -22.656 -50.562 -50.781 1 27.53 177 GLU A N 1
ATOM 1335 C CA . GLU A 1 177 ? -22.344 -51.906 -51.281 1 27.53 177 GLU A CA 1
ATOM 1336 C C . GLU A 1 177 ? -21.469 -51.812 -52.531 1 27.53 177 GLU A C 1
ATOM 1338 O O . GLU A 1 177 ? -20.453 -52.531 -52.625 1 27.53 177 GLU A O 1
ATOM 1343 N N . ARG A 1 178 ? -22.078 -51.562 -53.719 1 26.59 178 ARG A N 1
ATOM 1344 C CA . ARG A 1 178 ? -21.719 -52.156 -55 1 26.59 178 ARG A CA 1
ATOM 1345 C C . ARG A 1 178 ? -20.5 -51.5 -55.625 1 26.59 178 ARG A C 1
ATOM 1347 O O . ARG A 1 178 ? -20.344 -50.281 -55.531 1 26.59 178 ARG A O 1
ATOM 1354 N N . MET B 1 1 ? -11.688 3.941 12.508 1 93.12 1 MET B N 1
ATOM 1355 C CA . MET B 1 1 ? -10.32 3.689 12.07 1 93.12 1 MET B CA 1
ATOM 1356 C C . MET B 1 1 ? -9.812 4.828 11.195 1 93.12 1 MET B C 1
ATOM 1358 O O . MET B 1 1 ? -10.57 5.734 10.844 1 93.12 1 MET B O 1
ATOM 1362 N N . THR B 1 2 ? -8.43 4.93 11.023 1 97.94 2 THR B N 1
ATOM 1363 C CA . THR B 1 2 ? -7.816 6.094 10.398 1 97.94 2 THR B CA 1
ATOM 1364 C C . THR B 1 2 ? -6.867 5.668 9.281 1 97.94 2 THR B C 1
ATOM 1366 O O . THR B 1 2 ? -6.141 4.68 9.414 1 97.94 2 THR B O 1
ATOM 1369 N N . ILE B 1 3 ? -6.902 6.43 8.172 1 98.56 3 ILE B N 1
ATOM 1370 C CA . ILE B 1 3 ? -5.902 6.371 7.117 1 98.56 3 ILE B CA 1
ATOM 1371 C C . ILE B 1 3 ? -4.949 7.559 7.238 1 98.56 3 ILE B C 1
ATOM 1373 O O . ILE B 1 3 ? -5.387 8.703 7.363 1 98.56 3 ILE B O 1
ATOM 1377 N N . LEU B 1 4 ? -3.658 7.258 7.262 1 98.88 4 LEU B N 1
ATOM 1378 C CA . LEU B 1 4 ? -2.641 8.297 7.375 1 98.88 4 LEU B CA 1
ATOM 1379 C C . LEU B 1 4 ? -1.975 8.555 6.027 1 98.88 4 LEU B C 1
ATOM 1381 O O . LEU B 1 4 ? -1.508 7.625 5.371 1 98.88 4 LEU B O 1
ATOM 1385 N N . VAL B 1 5 ? -1.923 9.859 5.629 1 98.81 5 VAL B N 1
ATOM 1386 C CA . VAL B 1 5 ? -1.304 10.234 4.363 1 98.81 5 VAL B CA 1
ATOM 1387 C C . VAL B 1 5 ? -0.078 11.102 4.621 1 98.81 5 VAL B C 1
ATOM 1389 O O . VAL B 1 5 ? -0.172 12.133 5.293 1 98.81 5 VAL B O 1
ATOM 1392 N N . GLY B 1 6 ? 1.117 10.594 4.121 1 98.12 6 GLY B N 1
ATOM 1393 C CA . GLY B 1 6 ? 2.254 11.492 4.012 1 98.12 6 GLY B CA 1
ATOM 1394 C C . GLY B 1 6 ? 2.188 12.391 2.793 1 98.12 6 GLY B C 1
ATOM 1395 O O . GLY B 1 6 ? 2.102 11.914 1.661 1 98.12 6 GLY B O 1
ATOM 1396 N N . TYR B 1 7 ? 2.318 13.766 3.059 1 97.31 7 TYR B N 1
ATOM 1397 C CA . TYR B 1 7 ? 2.043 14.695 1.965 1 97.31 7 TYR B CA 1
ATOM 1398 C C . TYR B 1 7 ? 3.176 15.703 1.805 1 97.31 7 TYR B C 1
ATOM 1400 O O . TYR B 1 7 ? 3.627 16.297 2.785 1 97.31 7 TYR B O 1
ATOM 1408 N N . ALA B 1 8 ? 3.629 15.797 0.605 1 94.25 8 ALA B N 1
ATOM 1409 C CA . ALA B 1 8 ? 4.504 16.875 0.137 1 94.25 8 ALA B CA 1
ATOM 1410 C C . ALA B 1 8 ? 3.906 17.578 -1.077 1 94.25 8 ALA B C 1
ATOM 1412 O O . ALA B 1 8 ? 2.951 17.078 -1.682 1 94.25 8 ALA B O 1
ATOM 1413 N N . PRO B 1 9 ? 4.379 18.766 -1.332 1 93.56 9 PRO B N 1
ATOM 1414 C CA . PRO B 1 9 ? 3.85 19.438 -2.516 1 93.56 9 PRO B CA 1
ATOM 1415 C C . PRO B 1 9 ? 4.34 18.828 -3.822 1 93.56 9 PRO B C 1
ATOM 1417 O O . PRO B 1 9 ? 5.246 19.359 -4.465 1 93.56 9 PRO B O 1
ATOM 1420 N N . SER B 1 10 ? 3.805 17.688 -4.199 1 91.56 10 SER B N 1
ATOM 1421 C CA . SER B 1 10 ? 4.188 16.953 -5.398 1 91.56 10 SER B CA 1
ATOM 1422 C C . SER B 1 10 ? 2.982 16.266 -6.035 1 91.56 10 SER B C 1
ATOM 1424 O O . SER B 1 10 ? 1.962 16.062 -5.375 1 91.56 10 SER B O 1
ATOM 1426 N N . LYS B 1 11 ? 3.09 15.945 -7.305 1 92.56 11 LYS B N 1
ATOM 1427 C CA . LYS B 1 11 ? 2.041 15.227 -8.016 1 92.56 11 LYS B CA 1
ATOM 1428 C C . LYS B 1 11 ? 1.851 13.82 -7.441 1 92.56 11 LYS B C 1
ATOM 1430 O O . LYS B 1 11 ? 0.731 13.312 -7.402 1 92.56 11 LYS B O 1
ATOM 1435 N N . ALA B 1 12 ? 2.904 13.219 -7.031 1 94 12 ALA B N 1
ATOM 1436 C CA . ALA B 1 12 ? 2.812 11.898 -6.414 1 94 12 ALA B CA 1
ATOM 1437 C C . ALA B 1 12 ? 2.01 11.953 -5.117 1 94 12 ALA B C 1
ATOM 1439 O O . ALA B 1 12 ? 1.187 11.078 -4.852 1 94 12 ALA B O 1
ATOM 1440 N N . ALA B 1 13 ? 2.215 12.992 -4.328 1 95.81 13 ALA B N 1
ATOM 1441 C CA . ALA B 1 13 ? 1.473 13.156 -3.082 1 95.81 13 ALA B CA 1
ATOM 1442 C C . ALA B 1 13 ? -0.001 13.453 -3.354 1 95.81 13 ALA B C 1
ATOM 1444 O O . ALA B 1 13 ? -0.875 13.016 -2.602 1 95.81 13 ALA B O 1
ATOM 1445 N N . ASP B 1 14 ? -0.238 14.172 -4.426 1 96.19 14 ASP B N 1
ATOM 1446 C CA . ASP B 1 14 ? -1.622 14.414 -4.824 1 96.19 14 ASP B CA 1
ATOM 1447 C C . ASP B 1 14 ? -2.33 13.102 -5.156 1 96.19 14 ASP B C 1
ATOM 1449 O O . ASP B 1 14 ? -3.465 12.875 -4.73 1 96.19 14 ASP B O 1
ATOM 1453 N N . ALA B 1 15 ? -1.71 12.258 -5.879 1 96.12 15 ALA B N 1
ATOM 1454 C CA . ALA B 1 15 ? -2.271 10.945 -6.211 1 96.12 15 ALA B CA 1
ATOM 1455 C C . ALA B 1 15 ? -2.508 10.117 -4.953 1 96.12 15 ALA B C 1
ATOM 1457 O O . ALA B 1 15 ? -3.533 9.445 -4.832 1 96.12 15 ALA B O 1
ATOM 1458 N N . ALA B 1 16 ? -1.554 10.203 -4.055 1 97.75 16 ALA B N 1
ATOM 1459 C CA . ALA B 1 16 ? -1.695 9.484 -2.793 1 97.75 16 ALA B CA 1
ATOM 1460 C C . ALA B 1 16 ? -2.916 9.969 -2.018 1 97.75 16 ALA B C 1
ATOM 1462 O O . ALA B 1 16 ? -3.688 9.164 -1.494 1 97.75 16 ALA B O 1
ATOM 1463 N N . LEU B 1 17 ? -3.053 11.25 -1.979 1 98.19 17 LEU B N 1
ATOM 1464 C CA . LEU B 1 17 ? -4.195 11.82 -1.27 1 98.19 17 LEU B CA 1
ATOM 1465 C C . LEU B 1 17 ? -5.508 11.383 -1.913 1 98.19 17 LEU B C 1
ATOM 1467 O O . LEU B 1 17 ? -6.43 10.945 -1.22 1 98.19 17 LEU B O 1
ATOM 1471 N N . ASP B 1 18 ? -5.598 11.438 -3.172 1 97 18 ASP B N 1
ATOM 1472 C CA . ASP B 1 18 ? -6.809 11.031 -3.879 1 97 18 ASP B CA 1
ATOM 1473 C C . ASP B 1 18 ? -7.133 9.562 -3.613 1 97 18 ASP B C 1
ATOM 1475 O O . ASP B 1 18 ? -8.281 9.211 -3.34 1 97 18 ASP B O 1
ATOM 1479 N N . THR B 1 19 ? -6.164 8.773 -3.645 1 97.06 19 THR B N 1
ATOM 1480 C CA . THR B 1 19 ? -6.336 7.344 -3.398 1 97.06 19 THR B CA 1
ATOM 1481 C C . THR B 1 19 ? -6.805 7.094 -1.968 1 97.06 19 THR B C 1
ATOM 1483 O O . THR B 1 19 ? -7.719 6.301 -1.737 1 97.06 19 THR B O 1
ATOM 1486 N N . ALA B 1 20 ? -6.188 7.793 -1.038 1 98.19 20 ALA B N 1
ATOM 1487 C CA . ALA B 1 20 ? -6.578 7.652 0.363 1 98.19 20 ALA B CA 1
ATOM 1488 C C . ALA B 1 20 ? -8.039 8.047 0.569 1 98.19 20 ALA B C 1
ATOM 1490 O O . ALA B 1 20 ? -8.773 7.363 1.282 1 98.19 20 ALA B O 1
ATOM 1491 N N . LEU B 1 21 ? -8.445 9.07 -0.066 1 97.56 21 LEU B N 1
ATOM 1492 C CA . LEU B 1 21 ? -9.82 9.539 0.062 1 97.56 21 LEU B CA 1
ATOM 1493 C C . LEU B 1 21 ? -10.797 8.547 -0.561 1 97.56 21 LEU B 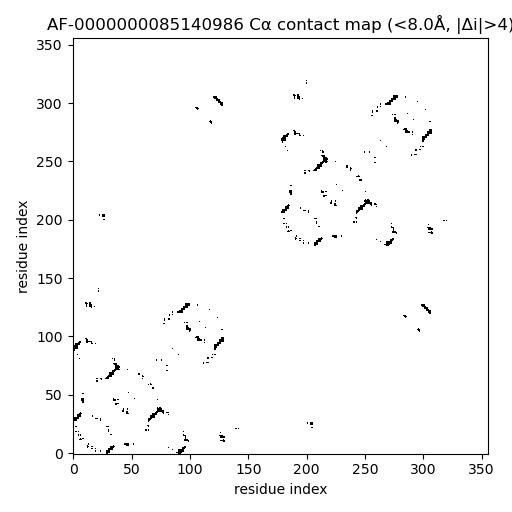C 1
ATOM 1495 O O . LEU B 1 21 ? -11.875 8.305 -0.017 1 97.56 21 LEU B O 1
ATOM 1499 N N . ASP B 1 22 ? -10.477 7.957 -1.632 1 94.81 22 ASP B N 1
ATOM 1500 C CA . ASP B 1 22 ? -11.312 6.941 -2.27 1 94.81 22 ASP B CA 1
ATOM 1501 C C . ASP B 1 22 ? -11.484 5.727 -1.364 1 94.81 22 ASP B C 1
ATOM 1503 O O . ASP B 1 22 ? -12.594 5.219 -1.203 1 94.81 22 ASP B O 1
ATOM 1507 N N . ILE B 1 23 ? -10.406 5.348 -0.81 1 95 23 ILE B N 1
ATOM 1508 C CA . ILE B 1 23 ? -10.469 4.211 0.101 1 95 23 ILE B CA 1
ATOM 1509 C C . ILE B 1 23 ? -11.328 4.562 1.312 1 95 23 ILE B C 1
ATOM 1511 O O . ILE B 1 23 ? -12.195 3.785 1.709 1 95 23 ILE B O 1
ATOM 1515 N N . ALA B 1 24 ? -11.102 5.711 1.812 1 96.81 24 ALA B N 1
ATOM 1516 C CA . ALA B 1 24 ? -11.828 6.145 3.002 1 96.81 24 ALA B CA 1
ATOM 1517 C C . ALA B 1 24 ? -13.328 6.191 2.74 1 96.81 24 ALA B C 1
ATOM 1519 O O . ALA B 1 24 ? -14.133 5.84 3.609 1 96.81 24 ALA B O 1
ATOM 1520 N N . ARG B 1 25 ? -13.688 6.602 1.594 1 95.56 25 ARG B N 1
ATOM 1521 C CA . ARG B 1 25 ? -15.102 6.648 1.24 1 95.56 25 ARG B CA 1
ATOM 1522 C C . ARG B 1 25 ? -15.719 5.25 1.264 1 95.56 25 ARG B C 1
ATOM 1524 O O . ARG B 1 25 ? -16.859 5.078 1.695 1 95.56 25 ARG B O 1
ATOM 1531 N N . SER B 1 26 ? -15 4.305 0.852 1 92.19 26 SER B N 1
ATOM 1532 C CA . SER B 1 26 ? -15.492 2.934 0.78 1 92.19 26 SER B CA 1
ATOM 1533 C C . SER B 1 26 ? -15.469 2.266 2.15 1 92.19 26 SER B C 1
ATOM 1535 O O . SER B 1 26 ? -16.328 1.429 2.453 1 92.19 26 SER B O 1
ATOM 1537 N N . THR B 1 27 ? -14.5 2.693 2.975 1 93.44 27 THR B N 1
ATOM 1538 C CA . THR B 1 27 ? -14.312 1.984 4.234 1 93.44 27 THR B CA 1
ATOM 1539 C C . THR B 1 27 ? -14.977 2.738 5.387 1 93.44 27 THR B C 1
ATOM 1541 O O . THR B 1 27 ? -15.156 2.189 6.473 1 93.44 27 THR B O 1
ATOM 1544 N N . GLY B 1 28 ? -15.227 3.994 5.223 1 94.88 28 GLY B N 1
ATOM 1545 C CA . GLY B 1 28 ? -15.789 4.832 6.27 1 94.88 28 GLY B CA 1
ATOM 1546 C C . GLY B 1 28 ? -14.758 5.332 7.258 1 94.88 28 GLY B C 1
ATOM 1547 O O . GLY B 1 28 ? -15.102 5.793 8.352 1 94.88 28 GLY B O 1
ATOM 1548 N N . GLU B 1 29 ? -13.531 5.262 6.875 1 97.06 29 GLU B N 1
ATOM 1549 C CA . GLU B 1 29 ? -12.453 5.66 7.77 1 97.06 29 GLU B CA 1
ATOM 1550 C C . GLU B 1 29 ? -12.164 7.156 7.652 1 97.06 29 GLU B C 1
ATOM 1552 O O . GLU B 1 29 ? -12.492 7.781 6.641 1 97.06 29 GLU B O 1
ATOM 1557 N N . ARG B 1 30 ? -11.617 7.703 8.688 1 98.38 30 ARG B N 1
ATOM 1558 C CA . ARG B 1 30 ? -11.148 9.086 8.625 1 98.38 30 ARG B CA 1
ATOM 1559 C C . ARG B 1 30 ? -9.758 9.164 8.008 1 98.38 30 ARG B C 1
ATOM 1561 O O . ARG B 1 30 ? -9.023 8.172 7.992 1 98.38 30 ARG B O 1
ATOM 1568 N N . VAL B 1 31 ? -9.43 10.414 7.523 1 98.75 31 VAL B N 1
ATOM 1569 C CA . VAL B 1 31 ? -8.133 10.609 6.875 1 98.75 31 VAL B CA 1
ATOM 1570 C C . VAL B 1 31 ? -7.355 11.711 7.602 1 98.75 31 VAL B C 1
ATOM 1572 O O . VAL B 1 31 ? -7.898 12.781 7.883 1 98.75 31 VAL B O 1
ATOM 1575 N N . VAL B 1 32 ? -6.125 11.438 7.949 1 98.88 32 VAL B N 1
ATOM 1576 C CA . VAL B 1 32 ? -5.203 12.438 8.477 1 98.88 32 VAL B CA 1
ATOM 1577 C C . VAL B 1 32 ? -4.059 12.656 7.492 1 98.88 32 VAL B C 1
ATOM 1579 O O . VAL B 1 32 ? -3.332 11.719 7.156 1 98.88 32 VAL B O 1
ATOM 1582 N N . VAL B 1 33 ? -3.943 13.875 7.066 1 98.81 33 VAL B N 1
ATOM 1583 C CA . VAL B 1 33 ? -2.889 14.273 6.137 1 98.81 33 VAL B CA 1
ATOM 1584 C C . VAL B 1 33 ? -1.771 14.984 6.898 1 98.81 33 VAL B C 1
ATOM 1586 O O . VAL B 1 33 ? -2.012 15.977 7.586 1 98.81 33 VAL B O 1
ATOM 1589 N N . VAL B 1 34 ? -0.529 14.453 6.723 1 98.38 34 VAL B N 1
ATOM 1590 C CA . VAL B 1 34 ? 0.593 15.008 7.469 1 98.38 34 VAL B CA 1
ATOM 1591 C C . VAL B 1 34 ? 1.637 15.562 6.5 1 98.38 34 VAL B C 1
ATOM 1593 O O . VAL B 1 34 ? 2.066 14.859 5.578 1 98.38 34 VAL B O 1
ATOM 1596 N N . ASN B 1 35 ? 1.981 16.766 6.637 1 97.56 35 ASN B N 1
ATOM 1597 C CA . ASN B 1 35 ? 3.137 17.422 6.031 1 97.56 35 ASN B CA 1
ATOM 1598 C C . ASN B 1 35 ? 4.188 17.781 7.074 1 97.56 35 ASN B C 1
ATOM 1600 O O . ASN B 1 35 ? 3.914 18.547 8 1 97.56 35 ASN B O 1
ATOM 1604 N N . ALA B 1 36 ? 5.387 17.109 6.891 1 95 36 ALA B N 1
ATOM 1605 C CA . ALA B 1 36 ? 6.406 17.297 7.918 1 95 36 ALA B CA 1
ATOM 1606 C C . ALA B 1 36 ? 7.781 17.5 7.293 1 95 36 ALA B C 1
ATOM 1608 O O . ALA B 1 36 ? 8.078 16.938 6.234 1 95 36 ALA B O 1
ATOM 1609 N N . GLY B 1 37 ? 8.648 18.281 7.973 1 88.38 37 GLY B N 1
ATOM 1610 C CA . GLY B 1 37 ? 10.023 18.562 7.602 1 88.38 37 GLY B CA 1
ATOM 1611 C C . GLY B 1 37 ? 10.773 19.375 8.641 1 88.38 37 GLY B C 1
ATOM 1612 O O . GLY B 1 37 ? 10.18 19.84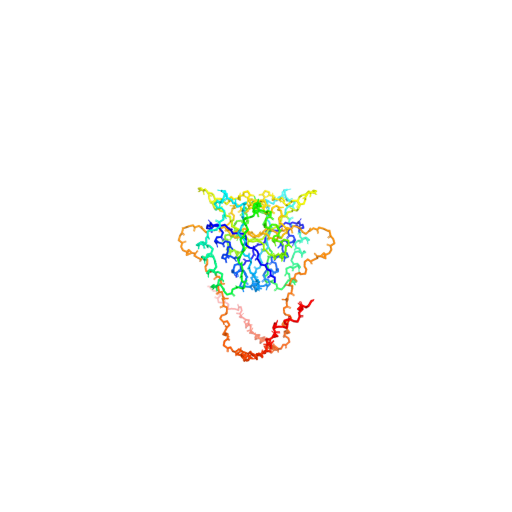4 9.609 1 88.38 37 GLY B O 1
ATOM 1613 N N . PRO B 1 38 ? 12.172 19.359 8.641 1 79.94 38 PRO B N 1
ATOM 1614 C CA . PRO B 1 38 ? 13 20.031 9.648 1 79.94 38 PRO B CA 1
ATOM 1615 C C . PRO B 1 38 ? 12.664 21.516 9.781 1 79.94 38 PRO B C 1
ATOM 1617 O O . PRO B 1 38 ? 12.93 22.125 10.82 1 79.94 38 PRO B O 1
ATOM 1620 N N . GLY B 1 39 ? 11.914 22.094 9.086 1 69.5 39 GLY B N 1
ATOM 1621 C CA . GLY B 1 39 ? 11.602 23.516 9.188 1 69.5 39 GLY B CA 1
ATOM 1622 C C . GLY B 1 39 ? 12.82 24.406 8.992 1 69.5 39 GLY B C 1
ATOM 1623 O O . GLY B 1 39 ? 13.867 23.953 8.539 1 69.5 39 GLY B O 1
ATOM 1624 N N . GLY B 1 40 ? 12.695 25.797 9.375 1 64 40 GLY B N 1
ATOM 1625 C CA . GLY B 1 40 ? 13.734 26.812 9.367 1 64 40 GLY B CA 1
ATOM 1626 C C . GLY B 1 40 ? 14.109 27.281 7.973 1 64 40 GLY B C 1
ATOM 1627 O O . GLY B 1 40 ? 13.273 27.281 7.07 1 64 40 GLY B O 1
ATOM 1628 N N . GLU B 1 41 ? 15.414 27.828 8.094 1 57.94 41 GLU B N 1
ATOM 1629 C CA . GLU B 1 41 ? 15.961 28.391 6.863 1 57.94 41 GLU B CA 1
ATOM 1630 C C . GLU B 1 41 ? 15.961 27.359 5.734 1 57.94 41 GLU B C 1
ATOM 1632 O O . GLU B 1 41 ? 16.031 27.719 4.559 1 57.94 41 GLU B O 1
ATOM 1637 N N . HIS B 1 42 ? 15.836 26.219 6.207 1 55 42 HIS B N 1
ATOM 1638 C CA . HIS B 1 42 ? 15.812 25.141 5.23 1 55 42 HIS B CA 1
ATOM 1639 C C . HIS B 1 42 ? 14.383 24.719 4.918 1 55 42 HIS B C 1
ATOM 1641 O O . HIS B 1 42 ? 14.086 23.516 4.832 1 55 42 HIS B O 1
ATOM 1647 N N . ARG B 1 43 ? 13.477 25.594 5.297 1 56.97 43 ARG B N 1
ATOM 1648 C CA . ARG B 1 43 ? 12.148 25.266 4.777 1 56.97 43 ARG B CA 1
ATOM 1649 C C . ARG B 1 43 ? 12.242 24.547 3.441 1 56.97 43 ARG B C 1
ATOM 1651 O O . ARG B 1 43 ? 12.656 25.125 2.436 1 56.97 43 ARG B O 1
ATOM 1658 N N . THR B 1 44 ? 12.484 23.297 3.596 1 60.88 44 THR B N 1
ATOM 1659 C CA . THR B 1 44 ? 12.742 22.375 2.494 1 60.88 44 THR B CA 1
ATOM 1660 C C . THR B 1 44 ? 11.531 22.297 1.571 1 60.88 44 THR B C 1
ATOM 1662 O O . THR B 1 44 ? 10.422 22.688 1.948 1 60.88 44 THR B O 1
ATOM 1665 N N . LYS B 1 45 ? 11.812 22.203 0.326 1 73.5 45 LYS B N 1
ATOM 1666 C CA . LYS B 1 45 ? 10.898 21.922 -0.772 1 73.5 45 LYS B CA 1
ATOM 1667 C C . LYS B 1 45 ? 9.859 20.875 -0.362 1 73.5 45 LYS B C 1
ATOM 1669 O O . LYS B 1 45 ? 8.906 20.625 -1.099 1 73.5 45 LYS B O 1
ATOM 1674 N N . SER B 1 46 ? 9.945 20.625 1.017 1 82.81 46 SER B N 1
ATOM 1675 C CA . SER B 1 46 ? 9.062 19.547 1.439 1 82.81 46 SER B CA 1
ATOM 1676 C C . SER B 1 46 ? 7.848 20.094 2.184 1 82.81 46 SER B C 1
ATOM 1678 O O . SER B 1 46 ? 6.855 19.375 2.357 1 82.81 46 SER B O 1
ATOM 1680 N N . LEU B 1 47 ? 7.898 21.375 2.617 1 90.75 47 LEU B N 1
ATOM 1681 C CA . LEU B 1 47 ? 6.773 21.922 3.367 1 90.75 47 LEU B CA 1
ATOM 1682 C C . LEU B 1 47 ? 5.801 22.641 2.438 1 90.75 47 LEU B C 1
ATOM 1684 O O . LEU B 1 47 ? 6.219 23.375 1.538 1 90.75 47 LEU B O 1
ATOM 1688 N N . VAL B 1 48 ? 4.559 22.422 2.801 1 92.94 48 VAL B N 1
ATOM 1689 C CA . VAL B 1 48 ? 3.514 23.078 2.018 1 92.94 48 VAL B CA 1
ATOM 1690 C C . VAL B 1 48 ? 3.387 24.531 2.436 1 92.94 48 VAL B C 1
ATOM 1692 O O . VAL B 1 48 ? 3.48 24.859 3.623 1 92.94 48 VAL B O 1
ATOM 1695 N N . THR B 1 49 ? 3.15 25.422 1.433 1 92.44 49 THR B N 1
ATOM 1696 C CA . THR B 1 49 ? 2.854 26.828 1.711 1 92.44 49 THR B CA 1
ATOM 1697 C C . THR B 1 49 ? 1.416 26.984 2.199 1 92.44 49 THR B C 1
ATOM 1699 O O . THR B 1 49 ? 0.623 26.047 2.133 1 92.44 49 THR B O 1
ATOM 1702 N N . GLU B 1 50 ? 1.197 28.219 2.688 1 92.94 50 GLU B N 1
ATOM 1703 C CA . GLU B 1 50 ? -0.168 28.5 3.117 1 92.94 50 GLU B CA 1
ATOM 1704 C C . GLU B 1 50 ? -1.158 28.312 1.971 1 92.94 50 GLU B C 1
ATOM 1706 O O . GLU B 1 50 ? -2.256 27.797 2.172 1 92.94 50 GLU B O 1
ATOM 1711 N N . GLU B 1 51 ? -0.757 28.766 0.819 1 94.31 51 GLU B N 1
ATOM 1712 C CA . GLU B 1 51 ? -1.607 28.625 -0.359 1 94.31 51 GLU B CA 1
ATOM 1713 C C . GLU B 1 51 ? -1.826 27.156 -0.704 1 94.31 51 GLU B C 1
ATOM 1715 O O . GLU B 1 51 ? -2.949 26.75 -1.003 1 94.31 51 GLU B O 1
ATOM 1720 N N . GLN B 1 52 ? -0.818 26.438 -0.644 1 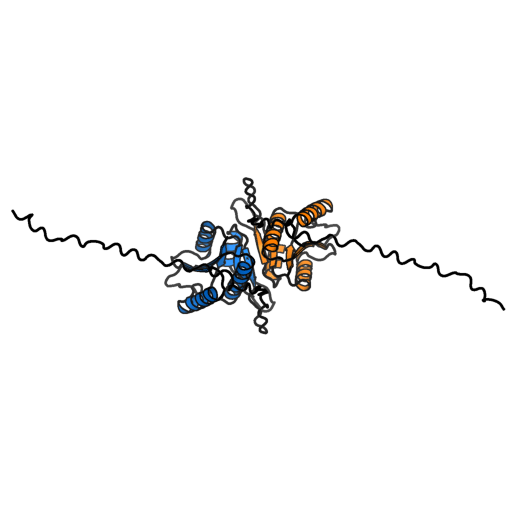94.81 52 GLN B N 1
ATOM 1721 C CA . GLN B 1 52 ? -0.913 25 -0.927 1 94.81 52 GLN B CA 1
ATOM 1722 C C . GLN B 1 52 ? -1.761 24.297 0.122 1 94.81 52 GLN B C 1
ATOM 1724 O O . GLN B 1 52 ? -2.537 23.391 -0.206 1 94.81 52 GLN B O 1
ATOM 1729 N N . GLN B 1 53 ? -1.595 24.719 1.324 1 96.12 53 GLN B N 1
ATOM 1730 C CA . GLN B 1 53 ? -2.393 24.141 2.398 1 96.12 53 GLN B CA 1
ATOM 1731 C C . GLN B 1 53 ? -3.881 24.391 2.18 1 96.12 53 GLN B C 1
ATOM 1733 O O . GLN B 1 53 ? -4.707 23.516 2.402 1 96.12 53 GLN B O 1
ATOM 1738 N N . ARG B 1 54 ? -4.199 25.594 1.762 1 96.38 54 ARG B N 1
ATOM 1739 C CA . ARG B 1 54 ? -5.59 25.922 1.475 1 96.38 54 ARG B CA 1
ATOM 1740 C C . ARG B 1 54 ? -6.148 25.047 0.364 1 96.38 54 ARG B C 1
ATOM 1742 O O . ARG B 1 54 ? -7.305 24.625 0.421 1 96.38 54 ARG B O 1
ATOM 1749 N N . GLY B 1 55 ? -5.309 24.781 -0.627 1 96.62 55 GLY B N 1
ATOM 1750 C CA . GLY B 1 55 ? -5.707 23.875 -1.696 1 96.62 55 GLY B CA 1
ATOM 1751 C C . GLY B 1 55 ? -5.992 22.469 -1.212 1 96.62 55 GLY B C 1
ATOM 1752 O O . GLY B 1 55 ? -7 21.875 -1.59 1 96.62 55 GLY B O 1
ATOM 1753 N N . VAL B 1 56 ? -5.176 21.953 -0.35 1 97.5 56 VAL B N 1
ATOM 1754 C CA . VAL B 1 56 ? -5.367 20.625 0.221 1 97.5 56 VAL B CA 1
ATOM 1755 C C . VAL B 1 56 ? -6.625 20.609 1.086 1 97.5 56 VAL B C 1
ATOM 1757 O O . VAL B 1 56 ? -7.441 19.688 0.988 1 97.5 56 VAL B O 1
ATOM 1760 N N . GLN B 1 57 ? -6.789 21.656 1.892 1 97.25 57 GLN B N 1
ATOM 1761 C CA . GLN B 1 57 ? -7.957 21.734 2.762 1 97.25 57 GLN B CA 1
ATOM 1762 C C . GLN B 1 57 ? -9.25 21.766 1.946 1 97.25 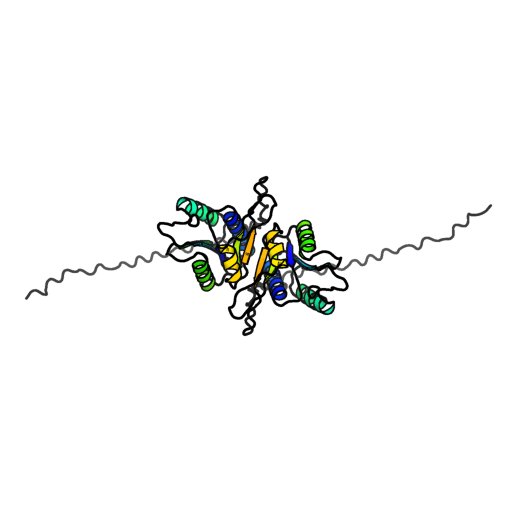57 GLN B C 1
ATOM 1764 O O . GLN B 1 57 ? -10.234 21.141 2.322 1 97.25 57 GLN B O 1
ATOM 1769 N N . SER B 1 58 ? -9.25 22.484 0.908 1 96.94 58 SER B N 1
ATOM 1770 C CA . SER B 1 58 ? -10.422 22.531 0.036 1 96.94 58 SER B CA 1
ATOM 1771 C C . SER B 1 58 ? -10.766 21.156 -0.51 1 96.94 58 SER B C 1
ATOM 1773 O O . SER B 1 58 ? -11.938 20.781 -0.574 1 96.94 58 SER B O 1
ATOM 1775 N N . ARG B 1 59 ? -9.812 20.391 -0.893 1 96.44 59 ARG B N 1
ATOM 1776 C CA . ARG B 1 59 ? -10 19.031 -1.372 1 96.44 59 ARG B CA 1
ATOM 1777 C C . ARG B 1 59 ? -10.586 18.141 -0.281 1 96.44 59 ARG B C 1
ATOM 1779 O O . ARG B 1 59 ? -11.5 17.359 -0.543 1 96.44 59 ARG B O 1
ATOM 1786 N N . LEU B 1 60 ? -10.055 18.297 0.884 1 97.94 60 LEU B N 1
ATOM 1787 C CA . LEU B 1 60 ? -10.539 17.516 2.012 1 97.94 60 LEU B CA 1
ATOM 1788 C C . LEU B 1 60 ? -11.992 17.844 2.32 1 97.94 60 LEU B C 1
ATOM 1790 O O . LEU B 1 60 ? -12.82 16.953 2.51 1 97.94 60 LEU B O 1
ATOM 1794 N N . ASP B 1 61 ? -12.328 19.125 2.27 1 96.69 61 ASP B N 1
ATOM 1795 C CA . ASP B 1 61 ? -13.68 19.594 2.572 1 96.69 61 ASP B CA 1
ATOM 1796 C C . ASP B 1 61 ? -14.68 19.094 1.528 1 96.69 61 ASP B C 1
ATOM 1798 O O . ASP B 1 61 ? -15.82 18.781 1.858 1 96.69 61 ASP B O 1
ATOM 1802 N N . ALA B 1 62 ? -14.25 18.938 0.355 1 96.75 62 ALA B N 1
ATOM 1803 C CA . ALA B 1 62 ? -15.117 18.562 -0.758 1 96.75 62 ALA B CA 1
ATOM 1804 C C . ALA B 1 62 ? -15.266 17.047 -0.855 1 96.75 62 ALA B C 1
ATOM 1806 O O . ALA B 1 62 ? -16.125 16.547 -1.58 1 96.75 62 ALA B O 1
ATOM 1807 N N . SER B 1 63 ? -14.547 16.281 -0.09 1 95.94 63 SER B N 1
ATOM 1808 C CA . SER B 1 63 ? -14.43 14.844 -0.295 1 95.94 63 SER B CA 1
ATOM 1809 C C . SER B 1 63 ? -15.578 14.094 0.363 1 95.94 63 SER B C 1
ATOM 1811 O O . SER B 1 63 ? -15.852 12.938 0.029 1 95.94 63 SER B O 1
ATOM 1813 N N . GLY B 1 64 ? -16.203 14.672 1.352 1 96.12 64 GLY B N 1
ATOM 1814 C CA . GLY B 1 64 ? -17.203 13.984 2.135 1 96.12 64 GLY B CA 1
ATOM 1815 C C . GLY B 1 64 ? -16.625 13.047 3.174 1 96.12 64 GLY B C 1
ATOM 1816 O O . GLY B 1 64 ? -17.359 12.32 3.848 1 96.12 64 GLY B O 1
ATOM 1817 N N . VAL B 1 65 ? -15.367 13.016 3.279 1 97.5 65 VAL B N 1
ATOM 1818 C CA . VAL B 1 65 ? -14.648 12.188 4.242 1 97.5 65 VAL B CA 1
ATOM 1819 C C . VAL B 1 65 ? -14.25 13.031 5.449 1 97.5 65 VAL B C 1
ATOM 1821 O O . VAL B 1 65 ? -13.836 14.18 5.301 1 97.5 65 VAL B O 1
ATOM 1824 N N . THR B 1 66 ? -14.469 12.469 6.641 1 98.25 66 THR B N 1
ATOM 1825 C CA . THR B 1 66 ? -13.875 13.125 7.801 1 98.25 66 THR B CA 1
ATOM 1826 C C . THR B 1 66 ? -12.352 13.148 7.688 1 98.25 66 THR B C 1
ATOM 1828 O O . THR B 1 66 ? -11.703 12.102 7.688 1 98.25 66 THR B O 1
ATOM 1831 N N . ALA B 1 67 ? -11.828 14.391 7.551 1 98.44 67 ALA B N 1
ATOM 1832 C CA . ALA B 1 67 ? -10.391 14.477 7.293 1 98.44 67 ALA B CA 1
ATOM 1833 C C . ALA B 1 67 ? -9.773 15.664 8.023 1 98.44 67 ALA B C 1
ATOM 1835 O O . ALA B 1 67 ? -10.469 16.625 8.352 1 98.44 67 ALA B O 1
ATOM 1836 N N . GLU B 1 68 ? -8.5 15.578 8.289 1 97.81 68 GLU B N 1
ATOM 1837 C CA . GLU B 1 68 ? -7.742 16.672 8.898 1 97.81 68 GLU B CA 1
ATOM 1838 C C . GLU B 1 68 ? -6.34 16.766 8.305 1 97.81 68 GLU B C 1
ATOM 1840 O O . GLU B 1 68 ? -5.793 15.773 7.824 1 97.81 68 GLU B O 1
ATOM 1845 N N . PHE B 1 69 ? -5.867 18.062 8.312 1 98.12 69 PHE B N 1
ATOM 1846 C CA . PHE B 1 69 ? -4.512 18.359 7.863 1 98.12 69 PHE B CA 1
ATOM 1847 C C . PHE B 1 69 ? -3.643 18.797 9.031 1 98.12 69 PHE B C 1
ATOM 1849 O O . PHE B 1 69 ? -4.035 19.688 9.805 1 98.12 69 PHE B O 1
ATOM 1856 N N . ARG B 1 70 ? -2.436 18.078 9.125 1 97.62 70 ARG B N 1
ATOM 1857 C CA . ARG B 1 70 ? -1.45 18.438 10.141 1 97.62 70 ARG B CA 1
ATOM 1858 C C . ARG B 1 70 ? -0.111 18.781 9.5 1 97.62 70 ARG B C 1
ATOM 1860 O O . ARG B 1 70 ? 0.393 18.047 8.656 1 97.62 70 ARG B O 1
ATOM 1867 N N . GLN B 1 71 ? 0.443 19.938 9.922 1 96.12 71 GLN B N 1
ATOM 1868 C CA . GLN B 1 71 ? 1.79 20.281 9.484 1 96.12 71 GLN B CA 1
ATOM 1869 C C . GLN B 1 71 ? 2.752 20.359 10.664 1 96.12 71 GLN B C 1
ATOM 1871 O O . GLN B 1 71 ? 2.438 20.953 11.688 1 96.12 71 GLN B O 1
ATOM 1876 N N . TYR B 1 72 ? 3.912 19.734 10.5 1 94 72 TYR B N 1
ATOM 1877 C CA . TYR B 1 72 ? 4.969 19.766 11.508 1 94 72 TYR B CA 1
ATOM 1878 C C . TYR B 1 72 ? 6.254 20.344 10.93 1 94 72 TYR B C 1
ATOM 1880 O O . TYR B 1 72 ? 6.844 19.766 10.008 1 94 72 TYR B O 1
ATOM 1888 N N . ALA B 1 73 ? 6.652 21.469 11.469 1 90.06 73 ALA B N 1
ATOM 1889 C CA . ALA B 1 73 ? 7.902 22.125 11.117 1 90.06 73 ALA B CA 1
ATOM 1890 C C . ALA B 1 73 ? 8.711 22.484 12.359 1 90.06 73 ALA B C 1
ATOM 1892 O O . ALA B 1 73 ? 8.961 23.656 12.633 1 90.06 73 ALA B O 1
ATOM 1893 N N . ARG B 1 74 ? 9.117 21.5 13.055 1 87.19 74 ARG B N 1
ATOM 1894 C CA . ARG B 1 74 ? 9.711 21.75 14.359 1 87.19 74 ARG B CA 1
ATOM 1895 C C . ARG B 1 74 ? 11.109 21.141 14.453 1 87.19 74 ARG B C 1
ATOM 1897 O O . ARG B 1 74 ? 11.516 20.688 15.523 1 87.19 74 ARG B O 1
ATOM 1904 N N . GLY B 1 75 ? 11.805 21.031 13.375 1 87.12 75 GLY B N 1
ATOM 1905 C CA . GLY B 1 75 ? 13.211 20.672 13.375 1 87.12 75 GLY B CA 1
ATOM 1906 C C . GLY B 1 75 ? 13.438 19.172 13.281 1 87.12 75 GLY B C 1
ATOM 1907 O O . GLY B 1 75 ? 14.586 18.719 13.258 1 87.12 75 GLY B O 1
ATOM 1908 N N . ARG B 1 76 ? 12.391 18.391 13.211 1 89.94 76 ARG B N 1
ATOM 1909 C CA . ARG B 1 76 ? 12.516 16.938 13.102 1 89.94 76 ARG B CA 1
ATOM 1910 C C . ARG B 1 76 ? 12.375 16.484 11.648 1 89.94 76 ARG B C 1
ATOM 1912 O O . ARG B 1 76 ? 11.836 17.219 10.812 1 89.94 76 ARG B O 1
ATOM 1919 N N . SER B 1 77 ? 12.977 15.242 11.406 1 91 77 SER B N 1
ATOM 1920 C CA . SER B 1 77 ? 12.875 14.711 10.047 1 91 77 SER B CA 1
ATOM 1921 C C . SER B 1 77 ? 11.438 14.289 9.734 1 91 77 SER B C 1
ATOM 1923 O O . SER B 1 77 ? 10.641 14.062 10.641 1 91 77 SER B O 1
ATOM 1925 N N . THR B 1 78 ? 11.156 14.219 8.508 1 93.75 78 THR B N 1
ATOM 1926 C CA . THR B 1 78 ? 9.859 13.742 8.039 1 93.75 78 THR B CA 1
ATOM 1927 C C . THR B 1 78 ? 9.555 12.352 8.594 1 93.75 78 THR B C 1
ATOM 1929 O O . THR B 1 78 ? 8.453 12.094 9.086 1 93.75 78 THR B O 1
ATOM 1932 N N . VAL B 1 79 ? 10.516 11.508 8.602 1 94.69 79 VAL B N 1
ATOM 1933 C CA . VAL B 1 79 ? 10.336 10.125 9.023 1 94.69 79 VAL B CA 1
ATOM 1934 C C . VAL B 1 79 ? 10.039 10.07 10.516 1 94.69 79 VAL B C 1
ATOM 1936 O O . VAL B 1 79 ? 9.117 9.359 10.945 1 94.69 79 VAL B O 1
ATOM 1939 N N . GLU B 1 80 ? 10.75 10.859 11.258 1 95.38 80 GLU B N 1
ATOM 1940 C CA . GLU B 1 80 ? 10.523 10.898 12.703 1 95.38 80 GLU B CA 1
ATOM 1941 C C . GLU B 1 80 ? 9.109 11.383 13.023 1 95.38 80 GLU B C 1
ATOM 1943 O O . GLU B 1 80 ? 8.414 10.781 13.852 1 95.38 80 GLU B O 1
ATOM 1948 N N . GLU B 1 81 ? 8.695 12.383 12.367 1 96.25 81 GLU B N 1
ATOM 1949 C CA . GLU B 1 81 ? 7.355 12.922 12.602 1 96.25 81 GLU B CA 1
ATOM 1950 C C . GLU B 1 81 ? 6.277 11.922 12.188 1 96.25 81 GLU B C 1
ATOM 1952 O O . GLU B 1 81 ? 5.309 11.711 12.922 1 96.25 81 GLU B O 1
ATOM 1957 N N . MET B 1 82 ? 6.469 11.273 11.078 1 97.06 82 MET B N 1
ATOM 1958 C CA . MET B 1 82 ? 5.496 10.305 10.586 1 97.06 82 MET B CA 1
ATOM 1959 C C . MET B 1 82 ? 5.406 9.102 11.508 1 97.06 82 MET B C 1
ATOM 1961 O O . MET B 1 82 ? 4.316 8.586 11.758 1 97.06 82 MET B O 1
ATOM 1965 N N . LYS B 1 83 ? 6.52 8.703 11.984 1 96.19 83 LYS B N 1
ATOM 1966 C CA . LYS B 1 83 ? 6.527 7.59 12.93 1 96.19 83 LYS B CA 1
ATOM 1967 C C . LYS B 1 83 ? 5.742 7.934 14.188 1 96.19 83 LYS B C 1
ATOM 1969 O O . LYS B 1 83 ? 4.973 7.109 14.695 1 96.19 83 LYS B O 1
ATOM 1974 N N . ASP B 1 84 ? 5.957 9.125 14.656 1 97.12 84 ASP B N 1
ATOM 1975 C CA . ASP B 1 84 ? 5.266 9.562 15.867 1 97.12 84 ASP B CA 1
ATOM 1976 C C . ASP B 1 84 ? 3.756 9.633 15.641 1 97.12 84 ASP B C 1
ATOM 1978 O O . ASP B 1 84 ? 2.975 9.18 16.469 1 97.12 84 ASP B O 1
ATOM 1982 N N . VAL B 1 85 ? 3.352 10.18 14.508 1 97.94 85 VAL B N 1
ATOM 1983 C CA . VAL B 1 85 ? 1.93 10.297 14.203 1 97.94 85 VAL B CA 1
ATOM 1984 C C . VAL B 1 85 ? 1.325 8.906 14.008 1 97.94 85 VAL B C 1
ATOM 1986 O O . VAL B 1 85 ? 0.216 8.633 14.477 1 97.94 85 VAL B O 1
ATOM 1989 N N . ALA B 1 86 ? 2.045 8.016 13.383 1 97.38 86 ALA B N 1
ATOM 1990 C CA . ALA B 1 86 ? 1.572 6.645 13.188 1 97.38 86 ALA B CA 1
ATOM 1991 C C . ALA B 1 86 ? 1.407 5.922 14.516 1 97.38 86 ALA B C 1
ATOM 1993 O O . ALA B 1 86 ? 0.447 5.172 14.711 1 97.38 86 ALA B O 1
ATOM 1994 N N . ALA B 1 87 ? 2.352 6.188 15.391 1 95.88 87 ALA B N 1
ATOM 1995 C CA . ALA B 1 87 ? 2.268 5.578 16.719 1 95.88 87 ALA B CA 1
ATOM 1996 C C . ALA B 1 87 ? 1.077 6.125 17.5 1 95.88 87 ALA B C 1
ATOM 1998 O O . ALA B 1 87 ? 0.412 5.387 18.219 1 95.88 87 ALA B O 1
ATOM 1999 N N . GLU B 1 88 ? 0.805 7.383 17.344 1 97.31 88 GLU B N 1
ATOM 2000 C CA . GLU B 1 88 ? -0.291 8.055 18.031 1 97.31 88 GLU B CA 1
ATOM 2001 C C . GLU B 1 88 ? -1.645 7.578 17.516 1 97.31 88 GLU B C 1
ATOM 2003 O O . GLU B 1 88 ? -2.539 7.266 18.297 1 97.31 88 GLU B O 1
ATOM 2008 N N . LEU B 1 89 ? -1.811 7.402 16.203 1 97.81 89 LEU B N 1
ATOM 2009 C CA . LEU B 1 89 ? -3.121 7.203 15.594 1 97.81 89 LEU B CA 1
ATOM 2010 C C . LEU B 1 89 ? -3.383 5.723 15.344 1 97.81 89 LEU B C 1
ATOM 2012 O O . LEU B 1 89 ? -4.531 5.312 15.156 1 97.81 89 LEU B O 1
ATOM 2016 N N . ASP B 1 90 ? -2.271 4.93 15.219 1 97.19 90 ASP B N 1
ATOM 2017 C CA . ASP B 1 90 ? -2.344 3.525 14.82 1 97.19 90 ASP B CA 1
ATOM 2018 C C . ASP B 1 90 ? -3.229 3.35 13.586 1 97.19 90 ASP B C 1
ATOM 2020 O O . ASP B 1 90 ? -4.191 2.58 13.609 1 97.19 90 ASP B O 1
ATOM 2024 N N . PRO B 1 91 ? -2.871 4.012 12.492 1 97.94 91 PRO B N 1
ATOM 2025 C CA . PRO B 1 91 ? -3.686 3.947 11.281 1 97.94 91 PRO B CA 1
ATOM 2026 C C . PRO B 1 91 ? -3.768 2.535 10.703 1 97.94 91 PRO B C 1
ATOM 2028 O O . PRO B 1 91 ? -2.848 1.734 10.883 1 97.94 91 PRO B O 1
ATOM 2031 N N . SER B 1 92 ? -4.895 2.275 10.008 1 96.56 92 SER B N 1
ATOM 2032 C CA . SER B 1 92 ? -5.043 0.991 9.336 1 96.56 92 SER B CA 1
ATOM 2033 C C . SER B 1 92 ? -4.078 0.867 8.156 1 96.56 92 SER B C 1
ATOM 2035 O O . SER B 1 92 ? -3.621 -0.232 7.84 1 96.56 92 SER B O 1
ATOM 2037 N N . ILE B 1 93 ? -3.816 2.049 7.52 1 97.81 93 ILE B N 1
ATOM 2038 C CA . ILE B 1 93 ? -2.914 2.1 6.375 1 97.81 93 ILE B CA 1
ATOM 2039 C C . ILE B 1 93 ? -2.223 3.459 6.32 1 97.81 93 ILE B C 1
ATOM 2041 O O . ILE B 1 93 ? -2.799 4.473 6.723 1 97.81 93 ILE B O 1
ATOM 2045 N N . VAL B 1 94 ? -0.94 3.402 5.98 1 98.44 94 VAL B N 1
ATOM 2046 C CA . VAL B 1 94 ? -0.198 4.613 5.648 1 98.44 94 VAL B CA 1
ATOM 2047 C C . VAL B 1 94 ? -0.056 4.734 4.133 1 98.44 94 VAL B C 1
ATOM 2049 O O . VAL B 1 94 ? 0.374 3.789 3.465 1 98.44 94 VAL B O 1
ATOM 2052 N N . VAL B 1 95 ? -0.417 5.934 3.562 1 98.69 95 VAL B N 1
ATOM 2053 C CA . VAL B 1 95 ? -0.417 6.133 2.117 1 98.69 95 VAL B CA 1
ATOM 2054 C C . VAL B 1 95 ? 0.632 7.176 1.739 1 98.69 95 VAL B C 1
ATOM 2056 O O . VAL B 1 95 ? 0.646 8.281 2.293 1 98.69 95 VAL B O 1
ATOM 2059 N N . ILE B 1 96 ? 1.531 6.805 0.768 1 98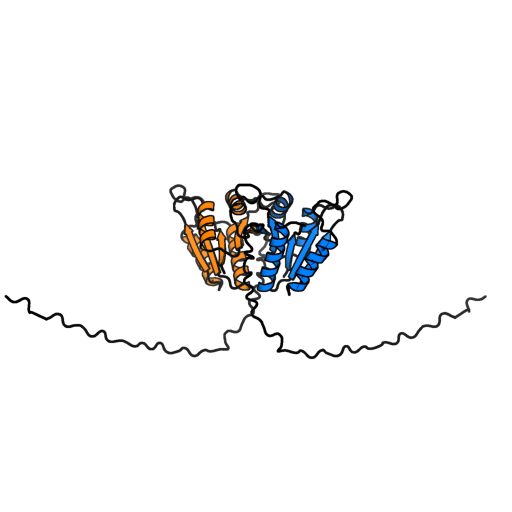.06 96 ILE B N 1
ATOM 2060 C CA . ILE B 1 96 ? 2.562 7.723 0.293 1 98.06 96 ILE B CA 1
ATOM 2061 C C . ILE B 1 96 ? 2.611 7.695 -1.233 1 98.06 96 ILE B C 1
ATOM 2063 O O . ILE B 1 96 ? 2.139 6.746 -1.86 1 98.06 96 ILE B O 1
ATOM 2067 N N . GLY B 1 97 ? 3.139 8.805 -1.772 1 96.31 97 GLY B N 1
ATOM 2068 C CA . GLY B 1 97 ? 3.332 8.891 -3.211 1 96.31 97 GLY B CA 1
ATOM 2069 C C . GLY B 1 97 ? 4.738 8.523 -3.648 1 96.31 97 GLY B C 1
ATOM 2070 O O . GLY B 1 97 ? 5.711 8.844 -2.965 1 96.31 97 GLY B O 1
ATOM 2071 N N . VAL B 1 98 ? 4.781 7.832 -4.809 1 93.12 98 VAL B N 1
ATOM 2072 C CA . VAL B 1 98 ? 6.059 7.48 -5.422 1 93.12 98 VAL B CA 1
ATOM 2073 C C . VAL B 1 98 ? 6.152 8.094 -6.816 1 93.12 98 VAL B C 1
ATOM 2075 O O . VAL B 1 98 ? 5.191 8.039 -7.59 1 93.12 98 VAL B O 1
ATOM 2078 N N . ARG B 1 99 ? 7.301 8.695 -7.035 1 88.56 99 ARG B N 1
ATOM 2079 C CA . ARG B 1 99 ? 7.484 9.438 -8.281 1 88.56 99 ARG B CA 1
ATOM 2080 C C . ARG B 1 99 ? 7.945 8.516 -9.398 1 88.56 99 ARG B C 1
ATOM 2082 O O . ARG B 1 99 ? 8.594 7.496 -9.148 1 88.56 99 ARG B O 1
ATOM 2089 N N . ARG B 1 100 ? 7.465 8.914 -10.516 1 79.56 100 ARG B N 1
ATOM 2090 C CA . ARG B 1 100 ? 7.961 8.242 -11.711 1 79.56 100 ARG B CA 1
ATOM 2091 C C . ARG B 1 100 ? 9.297 8.828 -12.156 1 79.56 100 ARG B C 1
ATOM 2093 O O . ARG B 1 100 ? 9.461 10.047 -12.195 1 79.56 100 ARG B O 1
ATOM 2100 N N . ARG B 1 101 ? 10.383 7.938 -11.938 1 66.12 101 ARG B N 1
ATOM 2101 C CA . ARG B 1 101 ? 11.672 8.453 -12.406 1 66.12 101 ARG B CA 1
ATOM 2102 C C . ARG B 1 101 ? 12.016 7.871 -13.773 1 66.12 101 ARG B C 1
ATOM 2104 O O . ARG B 1 101 ? 11.766 6.695 -14.039 1 66.12 101 ARG B O 1
ATOM 2111 N N . GLY B 1 102 ? 12.258 8.75 -14.859 1 59.34 102 GLY B N 1
ATOM 2112 C CA . GLY B 1 102 ? 13.055 8.672 -16.062 1 59.34 102 GLY B CA 1
ATOM 2113 C C . GLY B 1 102 ? 12.312 8.055 -17.234 1 59.34 102 GLY B C 1
ATOM 2114 O O . GLY B 1 102 ? 11.156 7.641 -17.094 1 59.34 102 GLY B O 1
ATOM 2115 N N . GLY B 1 103 ? 13.023 8.117 -18.188 1 56.53 103 GLY B N 1
ATOM 2116 C CA . GLY B 1 103 ? 12.734 7.738 -19.562 1 56.53 103 GLY B CA 1
ATOM 2117 C C . GLY B 1 103 ? 12.211 6.32 -19.688 1 56.53 103 GLY B C 1
ATOM 2118 O O . GLY B 1 103 ? 11.555 5.988 -20.672 1 56.53 103 GLY B O 1
ATOM 2119 N N . PHE B 1 104 ? 12.492 5.469 -18.609 1 59.25 104 PHE B N 1
ATOM 2120 C CA . PHE B 1 104 ? 12.164 4.074 -18.891 1 59.25 104 PHE B CA 1
ATOM 2121 C C . PHE B 1 104 ? 10.953 3.637 -18.062 1 59.25 104 PHE B C 1
ATOM 2123 O O . PHE B 1 104 ? 10.672 2.439 -17.953 1 59.25 104 PHE B O 1
ATOM 2130 N N . GLY B 1 105 ? 10.32 4.5 -17.375 1 64.44 105 GLY B N 1
ATOM 2131 C CA . GLY B 1 105 ? 9.016 4.211 -16.812 1 64.44 105 GLY B CA 1
ATOM 2132 C C . GLY B 1 105 ? 9.078 3.516 -15.469 1 64.44 105 GLY B C 1
ATOM 2133 O O . GLY B 1 105 ? 8.109 2.875 -15.047 1 64.44 105 GLY B O 1
ATOM 2134 N N . ARG B 1 106 ? 10.289 3.529 -14.789 1 73.31 106 ARG B N 1
ATOM 2135 C CA . ARG B 1 106 ? 10.398 2.875 -13.484 1 73.31 106 ARG B CA 1
ATOM 2136 C C . ARG B 1 106 ? 10.117 3.859 -12.352 1 73.31 106 ARG B C 1
ATOM 2138 O O . ARG B 1 106 ? 10.375 5.059 -12.492 1 73.31 106 ARG B O 1
ATOM 2145 N N . PHE B 1 107 ? 9.469 3.322 -11.32 1 78.56 107 PHE B N 1
ATOM 2146 C CA . PHE B 1 107 ? 9.203 4.117 -10.125 1 78.56 107 PHE B CA 1
ATOM 2147 C C . PHE B 1 107 ? 10.367 4.016 -9.148 1 78.56 107 PHE B C 1
ATOM 2149 O O . PHE B 1 107 ? 10.945 2.943 -8.969 1 78.56 107 PHE B O 1
ATOM 2156 N N . VAL B 1 108 ? 10.859 5.234 -8.68 1 80.06 108 VAL B N 1
ATOM 2157 C CA . VAL B 1 108 ? 11.984 5.301 -7.75 1 80.06 108 VAL B CA 1
ATOM 2158 C C . VAL B 1 108 ? 11.484 5.723 -6.371 1 80.06 108 VAL B C 1
ATOM 2160 O O . VAL B 1 108 ? 10.742 6.703 -6.242 1 80.06 108 VAL B O 1
ATOM 2163 N N . MET B 1 109 ? 11.883 4.898 -5.434 1 84.62 109 MET B N 1
ATOM 2164 C CA . MET B 1 109 ? 11.633 5.273 -4.047 1 84.62 109 MET B CA 1
ATOM 2165 C C . MET B 1 109 ? 12.664 6.277 -3.555 1 84.62 109 MET B C 1
ATOM 2167 O O . MET B 1 109 ? 13.867 6.066 -3.711 1 84.62 109 MET B O 1
ATOM 2171 N N . GLY B 1 110 ? 12.227 7.363 -3.068 1 85.69 110 GLY B N 1
ATOM 2172 C CA . GLY B 1 110 ? 13.133 8.289 -2.402 1 85.69 110 GLY B CA 1
ATOM 2173 C C . GLY B 1 110 ? 13.555 7.816 -1.021 1 85.69 110 GLY B C 1
ATOM 2174 O O . GLY B 1 110 ? 12.969 6.875 -0.477 1 85.69 110 GLY B O 1
ATOM 2175 N N . SER B 1 111 ? 14.547 8.57 -0.527 1 88.69 111 SER B N 1
ATOM 2176 C CA . SER B 1 111 ? 15.117 8.211 0.767 1 88.69 111 SER B CA 1
ATOM 2177 C C . SER B 1 111 ? 14.062 8.25 1.868 1 88.69 111 SER B C 1
ATOM 2179 O O . SER B 1 111 ? 14.031 7.367 2.73 1 88.69 111 SER B O 1
ATOM 2181 N N . VAL B 1 112 ? 13.156 9.172 1.835 1 91.06 112 VAL B N 1
ATOM 2182 C CA . VAL B 1 112 ? 12.133 9.289 2.873 1 91.06 112 VAL B CA 1
ATOM 2183 C C . VAL B 1 112 ? 11.125 8.148 2.738 1 91.06 112 VAL B C 1
ATOM 2185 O O . VAL B 1 112 ? 10.797 7.484 3.725 1 91.06 112 VAL B O 1
ATOM 2188 N N . SER B 1 113 ? 10.648 7.934 1.538 1 92.56 113 SER B N 1
ATOM 2189 C CA . SER B 1 113 ? 9.703 6.844 1.31 1 92.56 113 SER B CA 1
ATOM 2190 C C . SER B 1 113 ? 10.312 5.496 1.688 1 92.56 113 SER B C 1
ATOM 2192 O O . SER B 1 113 ? 9.648 4.664 2.312 1 92.56 113 SER B O 1
ATOM 2194 N N . ASP B 1 114 ? 11.539 5.312 1.339 1 90.56 114 ASP B N 1
ATOM 2195 C CA . ASP B 1 114 ? 12.242 4.078 1.674 1 90.56 114 ASP B CA 1
ATOM 2196 C C . ASP B 1 114 ? 12.344 3.896 3.188 1 90.56 114 ASP B C 1
ATOM 2198 O O . ASP B 1 114 ? 12.055 2.816 3.707 1 90.56 114 ASP B O 1
ATOM 2202 N N . GLU B 1 115 ? 12.734 4.938 3.814 1 92.19 115 GLU B N 1
ATOM 2203 C CA . GLU B 1 115 ? 12.883 4.871 5.266 1 92.19 115 GLU B CA 1
ATOM 2204 C C . GLU B 1 115 ? 11.539 4.641 5.949 1 92.19 115 GLU B C 1
ATOM 2206 O O . GLU B 1 115 ? 11.445 3.879 6.914 1 92.19 115 GLU B O 1
ATOM 2211 N N . LEU B 1 116 ? 10.5 5.223 5.465 1 93.81 116 LEU B N 1
ATOM 2212 C CA . LEU B 1 116 ? 9.172 5 6.02 1 93.81 116 LEU B CA 1
ATOM 2213 C C . LEU B 1 116 ? 8.758 3.539 5.879 1 93.81 116 LEU B C 1
ATOM 2215 O O . LEU B 1 116 ? 8.258 2.934 6.832 1 93.81 116 LEU B O 1
ATOM 2219 N N . LEU B 1 117 ? 9.023 3.021 4.742 1 92.38 117 LEU B N 1
ATOM 2220 C CA . LEU B 1 117 ? 8.688 1.626 4.484 1 92.38 117 LEU B CA 1
ATOM 2221 C C . LEU B 1 117 ? 9.43 0.701 5.441 1 92.38 117 LEU B C 1
ATOM 2223 O O . LEU B 1 117 ? 8.875 -0.293 5.91 1 92.38 117 LEU B O 1
ATOM 2227 N N . GLN B 1 118 ? 10.602 1.065 5.754 1 90.19 118 GLN B N 1
ATOM 2228 C CA . GLN B 1 118 ? 11.453 0.221 6.582 1 90.19 118 GLN B CA 1
ATOM 2229 C C . GLN B 1 118 ? 11.109 0.375 8.062 1 90.19 118 GLN B C 1
ATOM 2231 O O . GLN B 1 118 ? 11.312 -0.552 8.852 1 90.19 118 GLN B O 1
ATOM 2236 N N . GLU B 1 119 ? 10.484 1.513 8.367 1 90.69 119 GLU B N 1
ATOM 2237 C CA . GLU B 1 119 ? 10.469 1.824 9.797 1 90.69 119 GLU B CA 1
ATOM 2238 C C . GLU B 1 119 ? 9.039 1.812 10.344 1 90.69 119 GLU B C 1
ATOM 2240 O O . GLU B 1 119 ? 8.844 1.743 11.555 1 90.69 119 GLU B O 1
ATOM 2245 N N . ILE B 1 120 ? 8.117 1.931 9.492 1 92.62 120 ILE B N 1
ATOM 2246 C CA . ILE B 1 120 ? 6.734 1.975 9.953 1 92.62 120 ILE B CA 1
ATOM 2247 C C . ILE B 1 120 ? 6.172 0.557 10.031 1 92.62 120 ILE B C 1
ATOM 2249 O O . ILE B 1 120 ? 6.34 -0.237 9.102 1 92.62 120 ILE B O 1
ATOM 2253 N N . ASP B 1 121 ? 5.363 0.32 11.125 1 91.44 121 ASP B N 1
ATOM 2254 C CA . ASP B 1 121 ? 4.871 -1.031 11.375 1 91.44 121 ASP B CA 1
ATOM 2255 C C . ASP B 1 121 ? 3.584 -1.299 10.602 1 91.44 121 ASP B C 1
ATOM 2257 O O . ASP B 1 121 ? 3.244 -2.453 10.328 1 91.44 121 ASP B O 1
ATOM 2261 N N . GLN B 1 122 ? 2.846 -0.276 10.336 1 95.25 122 GLN B N 1
ATOM 2262 C CA . GLN B 1 122 ? 1.566 -0.414 9.648 1 95.25 122 GLN B CA 1
ATOM 2263 C C . GLN B 1 122 ? 1.768 -0.708 8.164 1 95.25 122 GLN B C 1
ATOM 2265 O O . GLN B 1 122 ? 2.826 -0.414 7.602 1 95.25 122 GLN B O 1
ATOM 2270 N N . PRO B 1 123 ? 0.724 -1.266 7.508 1 97.25 123 PRO B N 1
ATOM 2271 C CA . PRO B 1 123 ? 0.799 -1.392 6.051 1 97.25 123 PRO B CA 1
ATOM 2272 C C . PRO B 1 123 ? 1.002 -0.049 5.352 1 97.25 123 PRO B C 1
ATOM 2274 O O . PRO B 1 123 ? 0.416 0.958 5.758 1 97.25 123 PRO B O 1
ATOM 2277 N N . VAL B 1 124 ? 1.914 -0.074 4.336 1 97.69 124 VAL B N 1
ATOM 2278 C CA . VAL B 1 124 ? 2.191 1.152 3.596 1 97.69 124 VAL B CA 1
ATOM 2279 C C . VAL B 1 124 ? 1.761 0.988 2.139 1 97.69 124 VAL B C 1
ATOM 2281 O O . VAL B 1 124 ? 2.195 0.056 1.458 1 97.69 124 VAL B O 1
ATOM 2284 N N . LEU B 1 125 ? 0.858 1.879 1.726 1 98.25 125 LEU B N 1
ATOM 2285 C CA . LEU B 1 125 ? 0.409 1.917 0.339 1 98.25 125 LEU B CA 1
ATOM 2286 C C . LEU B 1 125 ? 1.216 2.93 -0.467 1 98.25 125 LEU B C 1
ATOM 2288 O O . LEU B 1 125 ? 1.168 4.129 -0.19 1 98.25 125 LEU B O 1
ATOM 2292 N N . CYS B 1 126 ? 1.911 2.389 -1.441 1 97.5 126 CYS B N 1
ATOM 2293 C CA . CYS B 1 126 ? 2.686 3.227 -2.352 1 97.5 126 CYS B CA 1
ATOM 2294 C C . CYS B 1 126 ? 1.906 3.508 -3.629 1 97.5 126 CYS B C 1
ATOM 2296 O O . CYS B 1 126 ? 1.637 2.596 -4.41 1 97.5 126 CYS B O 1
ATOM 2298 N N . VAL B 1 127 ? 1.612 4.809 -3.84 1 97.25 127 VAL B N 1
ATOM 2299 C CA . VAL B 1 127 ? 0.796 5.227 -4.973 1 97.25 127 VAL B CA 1
ATOM 2300 C C . VAL B 1 127 ? 1.673 5.918 -6.016 1 97.25 127 VAL B C 1
ATOM 2302 O O . VAL B 1 127 ? 2.455 6.812 -5.68 1 97.25 127 VAL B O 1
ATOM 2305 N N . LYS B 1 128 ? 1.429 5.465 -7.238 1 93.56 128 LYS B N 1
ATOM 2306 C CA . LYS B 1 128 ? 2.25 5.969 -8.336 1 93.56 128 LYS B CA 1
ATOM 2307 C C . LYS B 1 128 ? 1.692 7.277 -8.883 1 93.56 128 LYS B C 1
ATOM 2309 O O . LYS B 1 128 ? 0.477 7.438 -9.008 1 93.56 128 LYS B O 1
ATOM 2314 N N . GLU B 1 129 ? 2.727 8.07 -9.172 1 88.25 129 GLU B N 1
ATOM 2315 C CA . GLU B 1 129 ? 2.326 9.305 -9.836 1 88.25 129 GLU B CA 1
ATOM 2316 C C . GLU B 1 129 ? 1.604 9.016 -11.148 1 88.25 129 GLU B C 1
ATOM 2318 O O . GLU B 1 129 ? 1.993 8.109 -11.898 1 88.25 129 GLU B O 1
ATOM 2323 N N . TYR B 1 130 ? 0.504 9.75 -11.438 1 73.12 130 TYR B N 1
ATOM 2324 C CA . TYR B 1 130 ? -0.24 9.578 -12.68 1 73.12 130 TYR B CA 1
ATOM 2325 C C . TYR B 1 130 ? 0.63 9.906 -13.883 1 73.12 130 TYR B C 1
ATOM 2327 O O . TYR B 1 130 ? 1.517 10.758 -13.805 1 73.12 130 TYR B O 1
ATOM 2335 N N . ARG B 1 131 ? 0.573 8.922 -14.844 1 61.94 131 ARG B N 1
ATOM 2336 C CA . ARG B 1 131 ? 1.263 9.273 -16.078 1 61.94 131 ARG B CA 1
ATOM 2337 C C . ARG B 1 131 ? 0.714 10.57 -16.656 1 61.94 131 ARG B C 1
ATOM 2339 O O . ARG B 1 131 ? -0.479 10.859 -16.547 1 61.94 131 ARG B O 1
ATOM 2346 N N . GLN B 1 132 ? 1.385 11.609 -16.656 1 52.19 132 GLN B N 1
ATOM 2347 C CA . GLN B 1 132 ? 0.947 12.797 -17.375 1 52.19 132 GLN B CA 1
ATOM 2348 C C . GLN B 1 132 ? 0.365 12.422 -18.734 1 52.19 132 GLN B C 1
ATOM 2350 O O . GLN B 1 132 ? 0.134 13.297 -19.578 1 52.19 132 GLN B O 1
ATOM 2355 N N . TYR B 1 133 ? 0.381 11.297 -19.328 1 43.72 133 TYR B N 1
ATOM 2356 C CA . TYR B 1 133 ? -0.271 11.492 -20.625 1 43.72 133 TYR B CA 1
ATOM 2357 C C . TYR B 1 133 ? -1.668 12.078 -20.438 1 43.72 133 TYR B C 1
ATOM 2359 O O . TYR B 1 133 ? -2.162 12.188 -19.312 1 43.72 133 TYR B O 1
ATOM 2367 N N . GLY B 1 134 ? -2.793 11.844 -21.516 1 38.16 134 GLY B N 1
ATOM 2368 C CA . GLY B 1 134 ? -4.152 12.352 -21.422 1 38.16 134 GLY B CA 1
ATOM 2369 C C . GLY B 1 134 ? -4.789 12.094 -20.062 1 38.16 134 GLY B C 1
ATOM 2370 O O . GLY B 1 134 ? -4.277 11.297 -19.266 1 38.16 134 GLY B O 1
ATOM 2371 N N . ASP B 1 135 ? -6.062 12.812 -19.719 1 38.03 135 ASP B N 1
ATOM 2372 C CA . ASP B 1 135 ? -7.043 13.039 -18.672 1 38.03 135 ASP B CA 1
ATOM 2373 C C . ASP B 1 135 ? -7.477 11.719 -18.031 1 38.03 135 ASP B C 1
ATOM 2375 O O . ASP B 1 135 ? -8.586 11.234 -18.281 1 38.03 135 ASP B O 1
ATOM 2379 N N . HIS B 1 136 ? -6.879 10.617 -18.219 1 38 136 HIS B N 1
ATOM 2380 C CA . HIS B 1 136 ? -7.77 9.633 -17.609 1 38 136 HIS B CA 1
ATOM 2381 C C . HIS B 1 136 ? -7.719 9.703 -16.094 1 38 136 HIS B C 1
ATOM 2383 O O . HIS B 1 136 ? -6.684 9.414 -15.492 1 38 136 HIS B O 1
ATOM 2389 N N . THR B 1 137 ? -8.234 10.742 -15.539 1 38.12 137 THR B N 1
ATOM 2390 C CA . THR B 1 137 ? -8.633 10.602 -14.141 1 38.12 137 THR B CA 1
ATOM 2391 C C . THR B 1 137 ? -9.109 9.188 -13.852 1 38.12 137 THR B C 1
ATOM 2393 O O . THR B 1 137 ? -9.984 8.664 -14.555 1 38.12 137 THR B O 1
ATOM 2396 N N . PRO B 1 138 ? -8.367 8.289 -13.43 1 38.81 138 PRO B N 1
ATOM 2397 C CA . PRO B 1 138 ? -9.07 7.059 -13.078 1 38.81 138 PRO B CA 1
ATOM 2398 C C . PRO B 1 138 ? -10.508 7.312 -12.617 1 38.81 138 PRO B C 1
ATOM 2400 O O . PRO B 1 138 ? -10.781 8.328 -11.969 1 38.81 138 PRO B O 1
ATOM 2403 N N . GLU B 1 139 ? -11.492 7.027 -13.422 1 34.09 139 GLU B N 1
ATOM 2404 C CA . GLU B 1 139 ? -12.844 7.016 -12.875 1 34.09 139 GLU B CA 1
ATOM 2405 C C . GLU B 1 139 ? -12.859 6.48 -11.453 1 34.09 139 GLU B C 1
ATOM 2407 O O . GLU B 1 139 ? -12.523 5.32 -11.211 1 34.09 139 GLU B O 1
ATOM 2412 N N . ALA B 1 140 ? -12.367 7.199 -10.547 1 34.88 140 ALA B N 1
ATOM 2413 C CA . ALA B 1 140 ? -12.68 6.906 -9.156 1 34.88 140 ALA B CA 1
ATOM 2414 C C . ALA B 1 140 ? -14 6.148 -9.039 1 34.88 140 ALA B C 1
ATOM 2416 O O . ALA B 1 140 ? -15 6.535 -9.648 1 34.88 140 ALA B O 1
ATOM 2417 N N . VAL B 1 141 ? -13.992 4.863 -8.969 1 33.09 141 VAL B N 1
ATOM 2418 C CA . VAL B 1 141 ? -15.227 4.133 -8.68 1 33.09 141 VAL B CA 1
ATOM 2419 C C . VAL B 1 141 ? -16.078 4.922 -7.684 1 33.09 141 VAL B C 1
ATOM 2421 O O . VAL B 1 141 ? -15.805 4.906 -6.48 1 33.09 141 VAL B O 1
ATOM 2424 N N . SER B 1 142 ? -16.25 6.207 -7.957 1 32.12 142 SER B N 1
ATOM 2425 C CA . SER B 1 142 ? -17.328 6.891 -7.238 1 32.12 142 SER B CA 1
ATOM 2426 C C . SER B 1 142 ? -18.641 6.109 -7.316 1 32.12 142 SER B C 1
ATOM 2428 O O . SER B 1 142 ? -19.422 6.301 -8.242 1 32.12 142 SER B O 1
ATOM 2430 N N . HIS B 1 143 ? -18.594 4.816 -7.199 1 32.09 143 HIS B N 1
ATOM 2431 C CA . HIS B 1 143 ? -19.953 4.387 -6.949 1 32.09 143 HIS B CA 1
ATOM 2432 C C . HIS B 1 143 ? -20.531 5.055 -5.703 1 32.09 143 HIS B C 1
ATOM 2434 O O . HIS B 1 143 ? -20.312 4.582 -4.586 1 32.09 143 HIS B O 1
ATOM 2440 N N . VAL B 1 144 ? -20.375 6.277 -5.609 1 30.58 144 VAL B N 1
ATOM 2441 C CA . VAL B 1 144 ? -21.297 6.855 -4.637 1 30.58 144 VAL B CA 1
ATOM 2442 C C . VAL B 1 144 ? -22.719 6.414 -4.949 1 30.58 144 VAL B C 1
ATOM 2444 O O . VAL B 1 144 ? -23.266 6.742 -6.008 1 30.58 144 VAL B O 1
ATOM 2447 N N . ALA B 1 145 ? -23.156 5.223 -4.496 1 29.62 145 ALA B N 1
ATOM 2448 C CA . ALA B 1 145 ? -24.609 5.102 -4.508 1 29.62 145 ALA B CA 1
ATOM 2449 C C . ALA B 1 145 ? -25.281 6.406 -4.078 1 29.62 145 ALA B C 1
ATOM 2451 O O . ALA B 1 145 ? -24.891 7.008 -3.072 1 29.62 145 ALA B O 1
ATOM 2452 N N . GLU B 1 146 ? -25.672 7.273 -4.973 1 31.05 146 GLU B N 1
ATOM 2453 C CA . GLU B 1 146 ? -26.562 8.391 -4.691 1 31.05 146 GLU B CA 1
ATOM 2454 C C . GLU B 1 146 ? -27.625 8.008 -3.66 1 31.05 146 GLU B C 1
ATOM 2456 O O . GLU B 1 146 ? -28.531 7.23 -3.957 1 31.05 146 GLU B O 1
ATOM 2461 N N . THR B 1 147 ? -27.266 7.664 -2.443 1 29.75 147 THR B N 1
ATOM 2462 C CA . THR B 1 147 ? -28.375 7.656 -1.51 1 29.75 147 THR B CA 1
ATOM 2463 C C . THR B 1 147 ? -29.141 8.977 -1.567 1 29.75 147 THR B C 1
ATOM 2465 O O . THR B 1 147 ? -28.547 10.047 -1.434 1 29.75 147 THR B O 1
ATOM 2468 N N . ASP B 1 148 ? -30.266 9.07 -2.264 1 31.34 148 ASP B N 1
ATOM 2469 C CA . ASP B 1 148 ? -31.234 10.156 -2.195 1 31.34 148 ASP B CA 1
ATOM 2470 C C . ASP B 1 148 ? -31.469 10.594 -0.751 1 31.34 148 ASP B C 1
ATOM 2472 O O . ASP B 1 148 ? -31.953 9.82 0.073 1 31.34 148 ASP B O 1
ATOM 2476 N N . PRO B 1 149 ? -30.688 11.383 -0.272 1 31.86 149 PRO B N 1
ATOM 2477 C CA . PRO B 1 149 ? -30.906 11.922 1.071 1 31.86 149 PRO B CA 1
ATOM 2478 C C . PRO B 1 149 ? -32.375 12.305 1.314 1 31.86 149 PRO B C 1
ATOM 2480 O O . PRO B 1 149 ? -32.719 12.719 2.422 1 31.86 149 PRO B O 1
ATOM 2483 N N . ALA B 1 150 ? -33.156 12.5 0.189 1 32.34 150 ALA B N 1
ATOM 2484 C CA . ALA B 1 150 ? -34.406 13.219 0.438 1 32.34 150 ALA B CA 1
ATOM 2485 C C . ALA B 1 150 ? -35.281 12.461 1.439 1 32.34 150 ALA B C 1
ATOM 2487 O O . ALA B 1 150 ? -36.375 12.914 1.784 1 32.34 150 ALA B O 1
ATOM 2488 N N . ALA B 1 151 ? -35.094 11.125 1.506 1 29.03 151 ALA B N 1
ATOM 2489 C CA . ALA B 1 151 ? -36.312 10.664 2.164 1 29.03 151 ALA B CA 1
ATOM 2490 C C . ALA B 1 151 ? -36.375 11.156 3.607 1 29.03 151 ALA B C 1
ATOM 2492 O O . ALA B 1 151 ? -37.438 11.43 4.125 1 29.03 151 ALA B O 1
ATOM 2493 N N . HIS B 1 152 ? -35.438 10.711 4.496 1 31.48 152 HIS B N 1
ATOM 2494 C CA . HIS B 1 152 ? -35.906 10.836 5.867 1 31.48 152 HIS B CA 1
ATOM 2495 C C . HIS B 1 152 ? -35.75 12.266 6.371 1 31.48 152 HIS B C 1
ATOM 2497 O O . HIS B 1 152 ? -34.656 12.773 6.504 1 31.48 152 HIS B O 1
ATOM 2503 N N . GLY B 1 153 ? -36.562 13.18 5.996 1 30.23 153 GLY B N 1
ATOM 2504 C CA . GLY B 1 153 ? -36.844 14.508 6.516 1 30.23 153 GLY B CA 1
ATOM 2505 C C . GLY B 1 153 ? -36.812 14.578 8.031 1 30.23 153 GLY B C 1
ATOM 2506 O O . GLY B 1 153 ? -37.688 14.055 8.711 1 30.23 153 GLY B O 1
ATOM 2507 N N . LEU B 1 154 ? -35.781 14.148 8.672 1 29.92 154 LEU B N 1
ATOM 2508 C CA . LEU B 1 154 ? -35.969 14.344 10.102 1 29.92 154 LEU B CA 1
ATOM 2509 C C . LEU B 1 154 ? -36.281 15.805 10.414 1 29.92 154 LEU B C 1
ATOM 2511 O O . LEU B 1 154 ? -35.781 16.719 9.773 1 29.92 154 LEU B O 1
ATOM 2515 N N . PRO B 1 155 ? -37.375 16.109 11.102 1 30.39 155 PRO B N 1
ATOM 2516 C CA . PRO B 1 155 ? -37.875 17.438 11.469 1 30.39 155 PRO B CA 1
ATOM 2517 C C . PRO B 1 155 ? -36.844 18.266 12.203 1 30.39 155 PRO B C 1
ATOM 2519 O O . PRO B 1 155 ? -35.938 17.719 12.867 1 30.39 155 PRO B O 1
ATOM 2522 N N . ALA B 1 156 ? -36.375 19.375 11.664 1 31.97 156 ALA B N 1
ATOM 2523 C CA . ALA B 1 156 ? -35.5 20.422 12.219 1 31.97 156 ALA B CA 1
ATOM 2524 C C . ALA B 1 156 ? -35.938 20.766 13.641 1 31.97 156 ALA B C 1
ATOM 2526 O O . ALA B 1 156 ? -37.031 21.25 13.875 1 31.97 156 ALA B O 1
ATOM 2527 N N . SER B 1 157 ? -35.625 19.828 14.641 1 30.59 157 SER B N 1
ATOM 2528 C CA . SER B 1 157 ? -35.969 20.25 15.992 1 30.59 157 SER B CA 1
ATOM 2529 C C . SER B 1 157 ? -35.562 21.703 16.234 1 30.59 157 SER B C 1
ATOM 2531 O O . SER B 1 157 ? -34.531 22.156 15.734 1 30.59 157 SER B O 1
ATOM 2533 N N . GLU B 1 158 ? -36.438 22.594 16.594 1 29.92 158 GLU B N 1
ATOM 2534 C CA . GLU B 1 158 ? -36.438 24.016 16.953 1 29.92 158 GLU B CA 1
ATOM 2535 C C . GLU B 1 158 ? -35.438 24.297 18.062 1 29.92 158 GLU B C 1
ATOM 2537 O O . GLU B 1 158 ? -35.344 23.547 19.031 1 29.92 158 GLU B O 1
ATOM 2542 N N . PRO B 1 159 ? -34.281 24.969 17.75 1 27.45 159 PRO B N 1
ATOM 2543 C CA . PRO B 1 159 ? -33.281 25.359 18.734 1 27.45 159 PRO B CA 1
ATOM 2544 C C . PRO B 1 159 ? -33.906 26.094 19.938 1 27.45 159 PRO B C 1
ATOM 2546 O O . PRO B 1 159 ? -34.656 27.062 19.766 1 27.45 159 PRO B O 1
ATOM 2549 N N . MET B 1 160 ? -34.406 25.359 20.984 1 25.27 160 MET B N 1
ATOM 2550 C CA . MET B 1 160 ? -34.906 26.016 22.188 1 25.27 160 MET B CA 1
ATOM 2551 C C . MET B 1 160 ? -33.906 27.016 22.734 1 25.27 160 MET B C 1
ATOM 2553 O O . MET B 1 160 ? -32.812 26.641 23.125 1 25.27 160 MET B O 1
ATOM 2557 N N . ALA B 1 161 ? -33.812 28.234 22.219 1 27.3 161 ALA B N 1
ATOM 2558 C CA . ALA B 1 161 ? -33.094 29.422 22.672 1 27.3 161 ALA B CA 1
ATOM 2559 C C . ALA B 1 161 ? -33.344 29.672 24.172 1 27.3 161 ALA B C 1
ATOM 2561 O O . ALA B 1 161 ? -34.156 30.531 24.531 1 27.3 161 ALA B O 1
ATOM 2562 N N . GLU B 1 162 ? -33.312 28.609 25.156 1 26.55 162 GLU B N 1
ATOM 2563 C CA . GLU B 1 162 ? -33.625 29.078 26.516 1 26.55 162 GLU B CA 1
ATOM 2564 C C . GLU B 1 162 ? -32.656 30.141 26.969 1 26.55 162 GLU B C 1
ATOM 2566 O O . GLU B 1 162 ? -31.438 29.922 27 1 26.55 162 GLU B O 1
ATOM 2571 N N . ARG B 1 163 ? -32.906 31.391 26.75 1 26.19 163 ARG B N 1
ATOM 2572 C CA . ARG B 1 163 ? -32.375 32.656 27.234 1 26.19 163 ARG B CA 1
ATOM 2573 C C . ARG B 1 163 ? -32.281 32.688 28.766 1 26.19 163 ARG B C 1
ATOM 2575 O O . ARG B 1 163 ? -33.312 32.781 29.453 1 26.19 163 ARG B O 1
ATOM 2582 N N . ARG B 1 164 ? -31.531 31.672 29.359 1 28.05 164 ARG B N 1
ATOM 2583 C CA . ARG B 1 164 ? -31.453 31.828 30.797 1 28.05 164 ARG B CA 1
ATOM 2584 C C . ARG B 1 164 ? -30.906 33.219 31.172 1 28.05 164 ARG B C 1
ATOM 2586 O O . ARG B 1 164 ? -29.828 33.594 30.703 1 28.05 164 ARG B O 1
ATOM 2593 N N . ARG B 1 165 ? -31.703 34.125 31.578 1 24.28 165 ARG B N 1
ATOM 2594 C CA . ARG B 1 165 ? -31.625 35.469 32.125 1 24.28 165 ARG B CA 1
ATOM 2595 C C . ARG B 1 165 ? -30.656 35.531 33.281 1 24.28 165 ARG B C 1
ATOM 2597 O O . ARG B 1 165 ? -30.812 34.812 34.281 1 24.28 165 ARG B O 1
ATOM 2604 N N . LEU B 1 166 ? -29.297 35.594 33.031 1 27.45 166 LEU B N 1
ATOM 2605 C CA . LEU B 1 166 ? -28.266 35.875 34.031 1 27.45 166 LEU B CA 1
ATOM 2606 C C . LEU B 1 166 ? -28.672 37.062 34.875 1 27.45 166 LEU B C 1
ATOM 2608 O O . LEU B 1 166 ? -28.938 38.156 34.344 1 27.45 166 LEU B O 1
ATOM 2612 N N . THR B 1 167 ? -29.406 36.812 36 1 28.28 167 THR B N 1
ATOM 2613 C CA . THR B 1 167 ? -29.766 37.844 36.969 1 28.28 167 THR B CA 1
ATOM 2614 C C . THR B 1 167 ? -28.516 38.594 37.438 1 28.28 167 THR B C 1
ATOM 2616 O O . THR B 1 167 ? -27.484 37.969 37.719 1 28.28 167 THR B O 1
ATOM 2619 N N . PRO B 1 168 ? -28.297 39.844 37.219 1 30.38 168 PRO B N 1
ATOM 2620 C CA . PRO B 1 168 ? -27.234 40.781 37.562 1 30.38 168 PRO B CA 1
ATOM 2621 C C . PRO B 1 168 ? -27 40.875 39.062 1 30.38 168 PRO B C 1
ATOM 2623 O O . PRO B 1 168 ? -27.953 41.031 39.844 1 30.38 168 PRO B O 1
ATOM 2626 N N . VAL B 1 169 ? -26.125 40 39.688 1 30.59 169 VAL B N 1
ATOM 2627 C CA . VAL B 1 169 ? -25.812 40.094 41.125 1 30.59 169 VAL B CA 1
ATOM 2628 C C . VAL B 1 169 ? -25.391 41.531 41.469 1 30.59 169 VAL B C 1
ATOM 2630 O O . VAL B 1 169 ? -24.672 42.156 40.719 1 30.59 169 VAL B O 1
ATOM 2633 N N . ASP B 1 170 ? -26.125 42.25 42.344 1 30.22 170 ASP B N 1
ATOM 2634 C CA . ASP B 1 170 ? -26.062 43.625 42.906 1 30.22 170 ASP B CA 1
ATOM 2635 C C . ASP B 1 170 ? -24.781 43.781 43.719 1 30.22 170 ASP B C 1
ATOM 2637 O O . ASP B 1 170 ? -24.5 43 44.625 1 30.22 170 ASP B O 1
ATOM 2641 N N . PRO B 1 171 ? -23.688 44.562 43.375 1 31.89 171 PRO B N 1
ATOM 2642 C CA . PRO B 1 171 ? -22.375 44.906 43.906 1 31.89 171 PRO B CA 1
ATOM 2643 C C . PRO B 1 171 ? -22.438 45.5 45.312 1 31.89 171 PRO B C 1
ATOM 2645 O O . PRO B 1 171 ? -21.406 45.781 45.906 1 31.89 171 PRO B O 1
ATOM 2648 N N . GLU B 1 172 ? -23.547 45.969 46 1 29.22 172 GLU B N 1
ATOM 2649 C CA . GLU B 1 172 ? -23.453 47.094 46.938 1 29.22 172 GLU B CA 1
ATOM 2650 C C . GLU B 1 172 ? -22.922 46.625 48.281 1 29.22 172 GLU B C 1
ATOM 2652 O O . GLU B 1 172 ? -22.828 47.406 49.219 1 29.22 172 GLU B O 1
ATOM 2657 N N . ASP B 1 173 ? -22.75 45.344 48.688 1 31.02 173 ASP B N 1
ATOM 2658 C CA . ASP B 1 173 ? -22.844 45.312 50.125 1 31.02 173 ASP B CA 1
ATOM 2659 C C . ASP B 1 173 ? -21.672 46.062 50.781 1 31.02 173 ASP B C 1
ATOM 2661 O O . ASP B 1 173 ? -20.516 45.719 50.531 1 31.02 173 ASP B O 1
ATOM 2665 N N . PRO B 1 174 ? -21.797 47.25 51.562 1 33.19 174 PRO B N 1
ATOM 2666 C CA . PRO B 1 174 ? -21.078 48.344 52.219 1 33.19 174 PRO B CA 1
ATOM 2667 C C . PRO B 1 174 ? -20.234 47.875 53.406 1 33.19 174 PRO B C 1
ATOM 2669 O O . PRO B 1 174 ? -19.5 48.656 53.969 1 33.19 174 PRO B O 1
ATOM 2672 N N . THR B 1 175 ? -20.312 46.656 54 1 31.33 175 THR B N 1
ATOM 2673 C CA . THR B 1 175 ? -20.031 46.625 55.438 1 31.33 175 THR B CA 1
ATOM 2674 C C . THR B 1 175 ? -18.547 46.781 55.719 1 31.33 175 THR B C 1
ATOM 2676 O O . THR B 1 175 ? -18.062 46.438 56.781 1 31.33 175 THR B O 1
ATOM 2679 N N . LEU B 1 176 ? -17.641 47.25 54.781 1 28.58 176 LEU B N 1
ATOM 2680 C CA . LEU B 1 176 ? -16.297 47.531 55.25 1 28.58 176 LEU B CA 1
ATOM 2681 C C . LEU B 1 176 ? -16.297 48.75 56.188 1 28.58 176 LEU B C 1
ATOM 2683 O O . LEU B 1 176 ? -16.078 49.875 55.75 1 28.58 176 LEU B O 1
ATOM 2687 N N . GLU B 1 177 ? -17.266 48.812 57.156 1 26.89 177 GLU B N 1
ATOM 2688 C CA . GLU B 1 177 ? -17.219 49.938 58.094 1 26.89 177 GLU B CA 1
ATOM 2689 C C . GLU B 1 177 ? -15.828 50.094 58.719 1 26.89 177 GLU B C 1
ATOM 2691 O O . GLU B 1 177 ? -14.828 49.75 58.062 1 26.89 177 GLU B O 1
ATOM 2696 N N . ARG B 1 178 ? -15.805 50.062 60.156 1 27.56 178 ARG B N 1
ATOM 2697 C CA . ARG B 1 178 ? -15.047 50.469 61.312 1 27.56 178 ARG B CA 1
ATOM 2698 C C . ARG B 1 178 ? -13.844 49.562 61.562 1 27.56 178 ARG B C 1
ATOM 2700 O O . ARG B 1 178 ? -13.938 48.344 61.375 1 27.56 178 ARG B O 1
#